Protein AF-A0AAE9A564-F1 (afdb_monomer_lite)

InterPro domains:
  IPR001628 Zinc finger, nuclear hormone receptor-type [PF00105] (245-313)
  IPR001628 Zinc finger, nuclear hormone receptor-type [PR00047] (246-262)
  IPR001628 Zinc finger, nuclear hormone receptor-type [PR00047] (262-277)
  IPR001628 Zinc finger, nuclear hormone receptor-type [PR00047] (296-304)
  IPR001628 Zinc finger, nuclear hormone receptor-type [PR00047] (304-312)
  IPR001628 Zinc finger, nuclear hormone receptor-type [PS51030] (243-319)
  IPR001628 Zinc finger, nuclear hormone receptor-type [SM00399] (243-315)
  IPR013088 Zinc finger, NHR/GATA-type [G3DSA:3.30.50.10] (237-328)
  IPR019429 7TM GPCR, serpentine chemoreceptor class i (Sri) [PF10327] (4-83)
  IPR049636 Hepatocyte nuclear factor 4-like, DNA-binding domain [cd06960] (246-315)
  IPR051152 Caenorhabditis elegans Orphan Nuclear Receptors [PTHR45680] (243-317)

Organism: Caenorhabditis briggsae (NCBI:txid6238)

Structure (mmCIF, N/CA/C/O backbone):
data_AF-A0AAE9A564-F1
#
_entry.id   AF-A0AAE9A564-F1
#
loop_
_atom_site.group_PDB
_atom_site.id
_atom_site.type_symbol
_atom_site.label_atom_id
_atom_site.label_alt_id
_atom_site.label_comp_id
_atom_site.label_asym_id
_atom_site.label_entity_id
_atom_site.label_seq_id
_atom_site.pdbx_PDB_ins_code
_atom_site.Cartn_x
_atom_site.Cartn_y
_atom_site.Cartn_z
_atom_site.occupancy
_atom_site.B_iso_or_equiv
_atom_site.auth_seq_id
_atom_site.auth_comp_id
_atom_site.auth_asym_id
_atom_site.auth_atom_id
_atom_site.pdbx_PDB_model_num
ATOM 1 N N . MET A 1 1 ? 17.738 -16.189 -34.619 1.00 58.69 1 MET A N 1
ATOM 2 C CA . MET A 1 1 ? 17.604 -14.757 -34.940 1.00 58.69 1 MET A CA 1
ATOM 3 C C . MET A 1 1 ? 16.207 -14.356 -34.513 1.00 58.69 1 MET A C 1
ATOM 5 O O . MET A 1 1 ? 15.259 -14.970 -34.989 1.00 58.69 1 MET A O 1
ATOM 9 N N . TYR A 1 2 ? 16.083 -13.483 -33.517 1.00 72.12 2 TYR A N 1
ATOM 10 C CA . TYR A 1 2 ? 14.774 -13.007 -33.069 1.00 72.12 2 TYR A CA 1
ATOM 11 C C . TYR A 1 2 ? 14.306 -11.929 -34.050 1.00 72.12 2 TYR A C 1
ATOM 13 O O . TYR A 1 2 ? 15.087 -11.049 -34.404 1.00 72.12 2 TYR A O 1
ATOM 21 N N . LEU A 1 3 ? 13.070 -12.038 -34.535 1.00 84.88 3 LEU A N 1
ATOM 22 C CA . LEU A 1 3 ? 12.460 -10.992 -35.350 1.00 84.88 3 LEU A CA 1
ATOM 23 C C . LEU A 1 3 ? 12.080 -9.838 -34.414 1.00 84.88 3 LEU A C 1
ATOM 25 O O . LEU A 1 3 ? 11.355 -10.070 -33.446 1.00 84.88 3 LEU A O 1
ATOM 29 N N . ILE A 1 4 ? 12.584 -8.631 -34.676 1.00 85.06 4 ILE A N 1
ATOM 30 C CA . ILE A 1 4 ? 12.200 -7.439 -33.913 1.00 85.06 4 ILE A CA 1
ATOM 31 C C . ILE A 1 4 ? 10.961 -6.841 -34.574 1.00 85.06 4 ILE A C 1
ATOM 33 O O . ILE A 1 4 ? 10.996 -6.474 -35.749 1.00 85.06 4 ILE A O 1
ATOM 37 N N . ASP A 1 5 ? 9.871 -6.766 -33.817 1.00 86.25 5 ASP A N 1
ATOM 38 C CA . ASP A 1 5 ? 8.635 -6.122 -34.246 1.00 86.25 5 ASP A CA 1
ATOM 39 C C . ASP A 1 5 ? 8.643 -4.652 -33.812 1.00 86.25 5 ASP A C 1
ATOM 41 O O . ASP A 1 5 ? 8.757 -4.349 -32.625 1.00 86.25 5 ASP A O 1
ATOM 45 N N . PHE A 1 6 ? 8.552 -3.748 -34.787 1.00 86.88 6 PHE A N 1
ATOM 46 C CA . PHE A 1 6 ? 8.479 -2.297 -34.579 1.00 86.88 6 PHE A CA 1
ATOM 47 C C . PHE A 1 6 ? 7.034 -1.779 -34.634 1.00 86.88 6 PHE A C 1
ATOM 49 O O . PHE A 1 6 ? 6.811 -0.571 -34.577 1.00 86.88 6 PHE A O 1
ATOM 56 N N . THR A 1 7 ? 6.051 -2.673 -34.780 1.00 88.44 7 THR A N 1
ATOM 57 C CA . THR A 1 7 ? 4.634 -2.313 -34.788 1.00 88.44 7 THR A CA 1
ATOM 58 C C . THR A 1 7 ? 4.213 -1.842 -33.402 1.00 88.44 7 THR A C 1
ATOM 60 O O . THR A 1 7 ? 4.553 -2.457 -32.389 1.00 88.44 7 THR A O 1
ATOM 63 N N . GLU A 1 8 ? 3.444 -0.758 -33.351 1.00 84.62 8 GLU A N 1
ATOM 64 C CA . GLU A 1 8 ? 2.880 -0.263 -32.101 1.00 84.62 8 GLU A CA 1
ATOM 65 C C . GLU A 1 8 ? 1.975 -1.336 -31.459 1.00 84.62 8 GLU A C 1
ATOM 67 O O . GLU A 1 8 ? 1.038 -1.831 -32.099 1.00 84.62 8 GLU A O 1
ATOM 72 N N . PRO A 1 9 ? 2.237 -1.744 -30.203 1.00 87.69 9 PRO A N 1
ATOM 73 C CA . PRO A 1 9 ? 1.487 -2.814 -29.567 1.00 87.69 9 PRO A CA 1
ATOM 74 C C . PRO A 1 9 ? 0.160 -2.287 -28.998 1.00 87.69 9 PRO A C 1
ATOM 76 O O . PRO A 1 9 ? 0.014 -2.101 -27.790 1.00 87.69 9 PRO A O 1
ATOM 79 N N . GLU A 1 10 ? -0.841 -2.114 -29.862 1.00 89.31 10 GLU A N 1
ATOM 80 C CA . GLU A 1 10 ? -2.201 -1.648 -29.517 1.00 89.31 10 GLU A CA 1
ATOM 81 C C . GLU A 1 10 ? -2.823 -2.403 -28.330 1.00 89.31 10 GLU A C 1
ATOM 83 O O . GLU A 1 10 ? -3.445 -1.823 -27.438 1.00 89.31 10 GLU A O 1
ATOM 88 N N . TRP A 1 11 ? -2.614 -3.722 -28.268 1.00 89.38 11 TRP A N 1
ATOM 89 C CA . TRP A 1 11 ? -3.123 -4.554 -27.176 1.00 89.38 11 TRP A CA 1
ATOM 90 C C . TRP A 1 11 ? -2.511 -4.178 -25.821 1.00 89.38 11 TRP A C 1
ATOM 92 O O . TRP A 1 11 ? -3.199 -4.238 -24.802 1.00 89.38 11 TRP A O 1
ATOM 102 N N . LEU A 1 12 ? -1.231 -3.795 -25.804 1.00 83.75 12 LEU A N 1
ATOM 103 C CA . LEU A 1 12 ? -0.500 -3.443 -24.593 1.00 83.75 12 LEU A CA 1
ATOM 104 C C . LEU A 1 12 ? -0.935 -2.059 -24.109 1.00 83.75 12 LEU A C 1
ATOM 106 O O . LEU A 1 12 ? -1.181 -1.874 -22.920 1.00 83.75 12 LEU A O 1
ATOM 110 N N . ILE A 1 13 ? -1.109 -1.119 -25.039 1.00 84.12 13 ILE A N 1
ATOM 111 C CA . ILE A 1 13 ? -1.643 0.220 -24.765 1.00 84.12 13 ILE A CA 1
ATOM 112 C C . ILE A 1 13 ? -3.052 0.113 -24.173 1.00 84.12 13 ILE A C 1
ATOM 114 O O . ILE A 1 13 ? -3.321 0.640 -23.090 1.00 84.12 13 ILE A O 1
ATOM 118 N N . PHE A 1 14 ? -3.938 -0.644 -24.828 1.00 86.69 14 PHE A N 1
ATOM 119 C CA . PHE A 1 14 ? -5.286 -0.897 -24.325 1.00 86.69 14 PHE A CA 1
ATOM 120 C C . PHE A 1 14 ? -5.268 -1.554 -22.940 1.00 86.69 14 PHE A C 1
ATOM 122 O O . PHE A 1 14 ? -6.013 -1.145 -22.049 1.00 86.69 14 PHE A O 1
ATOM 129 N N . TYR A 1 15 ? -4.399 -2.545 -22.735 1.00 84.38 15 TYR A N 1
ATOM 130 C CA . TYR A 1 15 ? -4.232 -3.221 -21.451 1.00 84.38 15 TYR A CA 1
ATOM 131 C C . TYR A 1 15 ? -3.828 -2.248 -20.334 1.00 84.38 15 TYR A C 1
ATOM 133 O O . TYR A 1 15 ? -4.455 -2.252 -19.271 1.00 84.38 15 TYR A O 1
ATOM 141 N N . TYR A 1 16 ? -2.845 -1.373 -20.575 1.00 81.81 16 TYR A N 1
ATOM 142 C CA . TYR A 1 16 ? -2.418 -0.366 -19.599 1.00 81.81 16 TYR A CA 1
ATOM 143 C C . TYR A 1 16 ? -3.528 0.636 -19.275 1.00 81.81 16 TYR A C 1
ATOM 145 O O . TYR A 1 16 ? -3.778 0.900 -18.097 1.00 81.81 16 TYR A O 1
ATOM 153 N N . HIS A 1 17 ? -4.252 1.140 -20.277 1.00 83.50 17 HIS A N 1
ATOM 154 C CA . HIS A 1 17 ? -5.377 2.047 -20.037 1.00 83.50 17 HIS A CA 1
ATOM 155 C C . HIS A 1 17 ? -6.535 1.374 -19.297 1.00 83.50 17 HIS A C 1
ATOM 157 O O . HIS A 1 17 ? -7.131 1.985 -18.408 1.00 83.50 17 HIS A O 1
ATOM 163 N N . LEU A 1 18 ? -6.845 0.114 -19.617 1.00 86.06 18 LEU A N 1
ATOM 164 C CA . LEU A 1 18 ? -7.893 -0.644 -18.938 1.00 86.06 18 LEU A CA 1
ATOM 165 C C . LEU A 1 18 ? -7.547 -0.863 -17.461 1.00 86.06 18 LEU A C 1
ATOM 167 O O . LEU A 1 18 ? -8.372 -0.578 -16.592 1.00 86.06 18 LEU A O 1
ATOM 171 N N . ILE A 1 19 ? -6.332 -1.334 -17.165 1.00 84.19 19 ILE A N 1
ATOM 172 C CA . ILE A 1 19 ? -5.876 -1.546 -15.784 1.00 84.19 19 ILE A CA 1
ATOM 173 C C . ILE A 1 19 ? -5.822 -0.231 -15.024 1.00 84.19 19 ILE A C 1
ATOM 175 O O . ILE A 1 19 ? -6.340 -0.153 -13.911 1.00 84.19 19 ILE A O 1
ATOM 179 N N . GLY A 1 20 ? -5.255 0.803 -15.640 1.00 83.31 20 GLY A N 1
ATOM 180 C CA . GLY A 1 20 ? -5.198 2.143 -15.078 1.00 83.31 20 GLY A CA 1
ATOM 181 C C . GLY A 1 20 ? -6.581 2.676 -14.711 1.00 83.31 20 GLY A C 1
ATOM 182 O O . GLY A 1 20 ? -6.823 3.07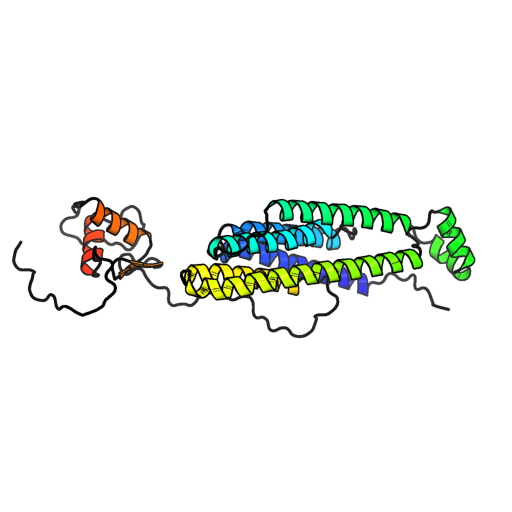7 -13.571 1.00 83.31 20 GLY A O 1
ATOM 183 N N . GLY A 1 21 ? -7.540 2.574 -15.636 1.00 84.00 21 GLY A N 1
ATOM 184 C CA . GLY A 1 21 ? -8.930 2.969 -15.414 1.00 84.00 21 GLY A CA 1
ATOM 185 C C . GLY A 1 21 ? -9.608 2.185 -14.287 1.00 84.00 21 GLY A C 1
ATOM 186 O O . GLY A 1 21 ? -10.232 2.782 -13.406 1.00 84.00 21 GLY A O 1
ATOM 187 N N . VAL A 1 22 ? -9.455 0.856 -14.259 1.00 85.75 22 VAL A N 1
ATOM 188 C CA . VAL A 1 22 ? -9.981 0.011 -13.170 1.00 85.75 22 VAL A CA 1
ATOM 189 C C . VAL A 1 22 ? -9.370 0.411 -11.824 1.00 85.75 22 VAL A C 1
ATOM 191 O O . VAL A 1 22 ? -10.097 0.541 -10.835 1.00 85.75 22 VAL A O 1
ATOM 194 N N . SER A 1 23 ? -8.061 0.658 -11.781 1.00 84.69 23 SER A N 1
ATOM 195 C CA . SER A 1 23 ? -7.348 1.022 -10.556 1.00 84.69 23 SER A CA 1
ATOM 196 C C . SER A 1 23 ? -7.777 2.395 -10.022 1.00 84.69 23 SER A C 1
ATOM 198 O O . SER A 1 23 ? -8.090 2.538 -8.837 1.00 84.69 23 SER A O 1
ATOM 200 N N . VAL A 1 24 ? -7.958 3.386 -10.904 1.00 84.38 24 VAL A N 1
ATOM 201 C CA . VAL A 1 24 ? -8.524 4.707 -10.568 1.00 84.38 24 VAL A CA 1
ATOM 202 C C . VAL A 1 24 ? -9.927 4.582 -9.962 1.00 84.38 24 VAL A C 1
ATOM 204 O O . VAL A 1 24 ? -10.215 5.216 -8.939 1.00 84.38 24 VAL A O 1
ATOM 207 N N . ILE A 1 25 ? -10.798 3.745 -10.537 1.00 85.69 25 ILE A N 1
ATOM 208 C CA . ILE A 1 25 ? -12.155 3.511 -10.014 1.00 85.69 25 ILE A CA 1
ATOM 209 C C . ILE A 1 25 ? -12.090 2.878 -8.618 1.00 85.69 25 ILE A C 1
ATOM 211 O O . ILE A 1 25 ? -12.741 3.362 -7.686 1.00 85.69 25 ILE A O 1
ATOM 215 N N . MET A 1 26 ? -11.281 1.830 -8.450 1.00 83.62 26 MET A N 1
ATOM 216 C CA . MET A 1 26 ? -11.134 1.121 -7.175 1.00 83.62 26 MET A CA 1
ATOM 217 C C . MET A 1 26 ? -10.550 2.018 -6.079 1.00 83.62 26 MET A C 1
ATOM 219 O O . MET A 1 26 ? -11.055 2.029 -4.953 1.00 83.62 26 MET A O 1
ATOM 223 N N . ASN A 1 27 ? -9.551 2.836 -6.409 1.00 84.75 27 ASN A N 1
ATOM 224 C CA . ASN A 1 27 ? -8.950 3.791 -5.484 1.00 84.75 27 ASN A CA 1
ATOM 225 C C . ASN A 1 27 ? -9.919 4.911 -5.095 1.00 84.75 27 ASN A C 1
ATOM 227 O O . ASN A 1 27 ? -10.008 5.264 -3.916 1.00 84.75 27 ASN A O 1
ATOM 231 N N . THR A 1 28 ? -10.704 5.421 -6.048 1.00 86.19 28 THR A N 1
ATOM 232 C CA . THR A 1 28 ? -11.758 6.415 -5.784 1.00 86.19 28 THR A CA 1
ATOM 233 C C . THR A 1 28 ? -12.815 5.852 -4.839 1.00 86.19 28 THR A C 1
ATOM 235 O O . THR A 1 28 ? -13.204 6.504 -3.864 1.00 86.19 28 THR A O 1
ATOM 238 N N . LEU A 1 29 ? -13.247 4.611 -5.080 1.00 86.12 29 LEU A N 1
ATOM 239 C CA . LEU A 1 29 ? -14.161 3.901 -4.197 1.00 86.12 29 LEU A CA 1
ATOM 240 C C . LEU A 1 29 ? -13.548 3.738 -2.796 1.00 86.12 29 LEU A C 1
ATOM 242 O O . LEU A 1 29 ? -14.199 4.064 -1.804 1.00 86.12 29 LEU A O 1
ATOM 246 N N . GLY A 1 30 ? -12.282 3.326 -2.695 1.00 85.50 30 GLY A N 1
ATOM 247 C CA . GLY A 1 30 ? -11.549 3.235 -1.429 1.00 85.50 30 GLY A CA 1
ATOM 248 C C . GLY A 1 30 ? -11.524 4.557 -0.651 1.00 85.50 30 GLY A C 1
ATOM 249 O O . GLY A 1 30 ? -11.852 4.583 0.539 1.00 85.50 30 GLY A O 1
ATOM 250 N N . ILE A 1 31 ? -11.222 5.671 -1.327 1.00 87.81 31 ILE A N 1
ATOM 251 C CA . ILE A 1 31 ? -11.224 7.026 -0.752 1.00 87.81 31 ILE A CA 1
ATOM 252 C C . ILE A 1 31 ? -12.619 7.397 -0.233 1.00 87.81 31 ILE A C 1
ATOM 254 O O . ILE A 1 31 ? -12.759 7.793 0.929 1.00 87.81 31 ILE A O 1
ATOM 258 N N . TYR A 1 32 ? -13.659 7.228 -1.056 1.00 87.31 32 TYR A N 1
ATOM 259 C CA . TYR A 1 32 ? -15.048 7.503 -0.672 1.00 87.31 32 TYR A CA 1
ATOM 260 C C . TYR A 1 32 ? -15.434 6.731 0.596 1.00 87.31 32 TYR A C 1
ATOM 262 O O . TYR A 1 32 ? -15.961 7.285 1.566 1.00 87.31 32 TYR A O 1
ATOM 270 N N . LEU A 1 33 ? -15.116 5.443 0.623 1.00 83.06 33 LEU A N 1
ATOM 271 C CA . LEU A 1 33 ? -15.446 4.567 1.732 1.00 83.06 33 LEU A CA 1
ATOM 272 C C . LEU A 1 33 ? -14.711 4.967 3.022 1.00 83.06 33 LEU A C 1
ATOM 274 O O . LEU A 1 33 ? -15.322 5.007 4.096 1.00 83.06 33 LEU A O 1
ATOM 278 N N . LEU A 1 34 ? -13.430 5.336 2.927 1.00 83.44 34 LEU A N 1
ATOM 279 C CA . LEU A 1 34 ? -12.634 5.810 4.063 1.00 83.44 34 LEU A CA 1
ATOM 280 C C . LEU A 1 34 ? -13.149 7.135 4.642 1.00 83.44 34 LEU A C 1
ATOM 282 O O . LEU A 1 34 ? -13.173 7.298 5.870 1.00 83.44 34 LEU A O 1
ATOM 286 N N . LEU A 1 35 ? -13.593 8.052 3.780 1.00 84.88 35 LEU A N 1
ATOM 287 C CA . LEU A 1 35 ? -14.128 9.355 4.175 1.00 84.88 35 LEU A CA 1
ATOM 288 C C . LEU A 1 35 ? -15.514 9.247 4.818 1.00 84.88 35 LEU A C 1
ATOM 290 O O . LEU A 1 35 ? -15.744 9.828 5.883 1.00 84.88 35 LEU A O 1
ATOM 294 N N . TYR A 1 36 ? -16.424 8.488 4.204 1.00 80.44 36 TYR A N 1
ATOM 295 C CA . TYR A 1 36 ? -17.849 8.558 4.537 1.00 80.44 36 TYR A CA 1
ATOM 296 C C . TYR A 1 36 ? -18.374 7.352 5.325 1.00 80.44 36 TYR A C 1
ATOM 298 O O . TYR A 1 36 ? -19.230 7.528 6.194 1.00 80.44 36 TYR A O 1
ATOM 306 N N . GLN A 1 37 ? -17.842 6.146 5.101 1.00 73.56 37 GLN A N 1
ATOM 307 C CA . GLN A 1 37 ? -18.388 4.909 5.684 1.00 73.56 37 GLN A CA 1
ATOM 308 C C . GLN A 1 37 ? -17.542 4.360 6.851 1.00 73.56 37 GLN A C 1
ATOM 310 O O . GLN A 1 37 ? -18.070 3.798 7.812 1.00 73.56 37 GLN A O 1
ATOM 315 N N . CYS A 1 38 ? -16.230 4.609 6.869 1.00 70.00 38 CYS A N 1
ATOM 316 C CA . CYS A 1 38 ? -15.289 4.015 7.832 1.00 70.00 38 CYS A CA 1
ATOM 317 C C . CYS A 1 38 ? -15.070 4.822 9.131 1.00 70.00 38 CYS A C 1
ATOM 319 O O . CYS A 1 38 ? -13.979 4.830 9.713 1.00 70.00 38 CYS A O 1
ATOM 321 N N . ASN A 1 39 ? -16.112 5.467 9.667 1.00 68.69 39 ASN A N 1
ATOM 322 C CA . ASN A 1 39 ? -16.025 6.232 10.926 1.00 68.69 39 ASN A CA 1
ATOM 323 C C . ASN A 1 39 ? -15.611 5.371 12.142 1.00 68.69 39 ASN A C 1
ATOM 325 O O . ASN A 1 39 ? -15.068 5.881 13.127 1.00 68.69 39 ASN A O 1
ATOM 329 N N . ALA A 1 40 ? -15.830 4.054 12.081 1.00 63.66 40 ALA A N 1
ATOM 330 C CA . ALA A 1 40 ? -15.479 3.122 13.149 1.00 63.66 40 ALA A CA 1
ATOM 331 C C . ALA A 1 40 ? -13.960 2.989 13.370 1.00 63.66 40 ALA A C 1
ATOM 333 O O . ALA A 1 40 ? -13.542 2.694 14.491 1.00 63.66 40 ALA A O 1
ATOM 334 N N . ILE A 1 41 ? -13.137 3.252 12.347 1.00 66.75 41 ILE A N 1
ATOM 335 C CA . ILE A 1 41 ? -11.679 3.033 12.338 1.00 66.75 41 ILE A CA 1
ATOM 336 C C . ILE A 1 41 ? -10.916 4.151 13.092 1.00 66.75 41 ILE A C 1
ATOM 338 O O . ILE A 1 41 ? -9.790 3.955 13.555 1.00 66.75 41 ILE A O 1
ATOM 342 N N . GLY A 1 42 ? -11.576 5.271 13.415 1.00 73.06 42 GLY A N 1
ATOM 343 C CA . GLY A 1 42 ? -10.991 6.384 14.180 1.00 73.06 42 GLY A CA 1
ATOM 344 C C . GLY A 1 42 ? -9.845 7.071 13.437 1.00 73.06 42 GLY A C 1
ATOM 345 O O . GLY A 1 42 ? -9.882 7.141 12.218 1.00 73.06 42 GLY A O 1
ATOM 346 N N . SER A 1 43 ? -8.826 7.568 14.147 1.00 74.12 43 SER A N 1
ATOM 347 C CA . SER A 1 43 ? -7.710 8.321 13.543 1.00 74.12 43 SER A CA 1
ATOM 348 C C . SER A 1 43 ? -6.875 7.516 12.541 1.00 74.12 43 SER A C 1
ATOM 350 O O . SER A 1 43 ? -6.309 8.095 11.621 1.00 74.12 43 SER A O 1
ATOM 352 N N . PHE A 1 44 ? -6.844 6.186 12.660 1.00 75.56 44 PHE A N 1
ATOM 353 C CA . PHE A 1 44 ? -6.121 5.317 11.727 1.00 75.56 44 PHE A CA 1
ATOM 354 C C . PHE A 1 44 ? -6.639 5.420 10.282 1.00 75.56 44 PHE A C 1
ATOM 356 O O . PHE A 1 44 ? -5.878 5.221 9.343 1.00 75.56 44 PHE A O 1
ATOM 363 N N . ARG A 1 45 ? -7.904 5.823 10.087 1.00 79.69 45 ARG A N 1
ATOM 364 C CA . ARG A 1 45 ? -8.476 6.030 8.748 1.00 79.69 45 ARG A CA 1
ATOM 365 C C . ARG A 1 45 ? -7.733 7.083 7.924 1.00 79.69 45 ARG A C 1
ATOM 367 O O . ARG A 1 45 ? -7.746 6.988 6.711 1.00 79.69 45 ARG A O 1
ATOM 374 N N . TYR A 1 46 ? -7.116 8.079 8.565 1.00 81.62 46 TYR A N 1
ATOM 375 C CA . TYR A 1 46 ? -6.414 9.150 7.856 1.00 81.62 46 TYR A CA 1
ATOM 376 C C . TYR A 1 46 ? -5.079 8.669 7.282 1.00 81.62 46 TYR A C 1
ATOM 378 O O . TYR A 1 46 ? -4.681 9.123 6.219 1.00 81.62 46 TYR A O 1
ATOM 386 N N . TRP A 1 47 ? -4.437 7.699 7.937 1.00 79.06 47 TRP A N 1
ATOM 387 C CA . TRP A 1 47 ? -3.246 7.033 7.409 1.00 79.06 47 TRP A CA 1
ATOM 388 C C . TRP A 1 47 ? -3.591 6.134 6.220 1.00 79.06 47 TRP A C 1
ATOM 390 O O . TRP A 1 47 ? -2.938 6.213 5.187 1.00 79.06 47 TRP A O 1
ATOM 400 N N . LEU A 1 48 ? -4.682 5.365 6.329 1.00 79.19 48 LEU A N 1
ATOM 401 C CA . LEU A 1 48 ? -5.231 4.601 5.201 1.00 79.19 48 LEU A CA 1
ATOM 402 C C . LEU A 1 48 ? -5.625 5.509 4.030 1.00 79.19 48 LEU A C 1
ATOM 404 O O . LEU A 1 48 ? -5.388 5.166 2.881 1.00 79.19 48 LEU A O 1
ATOM 408 N N . LEU A 1 49 ? -6.220 6.667 4.324 1.00 84.06 49 LEU A N 1
ATOM 409 C CA . LEU A 1 49 ? -6.604 7.650 3.316 1.00 84.06 49 LEU A CA 1
ATOM 410 C C . LEU A 1 49 ? -5.376 8.236 2.618 1.00 84.06 49 LEU A C 1
ATOM 412 O O . LEU A 1 49 ? -5.385 8.339 1.401 1.00 84.06 49 LEU A O 1
ATOM 416 N N . ALA A 1 50 ? -4.326 8.584 3.367 1.00 81.19 50 ALA A N 1
ATOM 417 C CA . ALA A 1 50 ? -3.075 9.064 2.789 1.00 81.19 50 ALA A CA 1
ATOM 418 C C . ALA A 1 50 ? -2.463 8.020 1.844 1.00 81.19 50 ALA A C 1
ATOM 420 O O . ALA A 1 50 ? -2.109 8.357 0.721 1.00 81.19 50 ALA A O 1
ATOM 421 N N . TYR A 1 51 ? -2.421 6.748 2.253 1.00 83.06 51 TYR A N 1
ATOM 422 C CA . TYR A 1 51 ? -1.991 5.651 1.383 1.00 83.06 51 TYR A CA 1
ATOM 423 C C . TYR A 1 51 ? -2.850 5.542 0.112 1.00 83.06 51 TYR A C 1
ATOM 425 O O . TYR A 1 51 ? -2.309 5.523 -0.991 1.00 83.06 51 TYR A O 1
ATOM 433 N N . GLN A 1 52 ? -4.179 5.546 0.249 1.00 84.25 52 GLN A N 1
ATOM 434 C CA . GLN A 1 52 ? -5.091 5.430 -0.892 1.00 84.25 52 GLN A CA 1
ATOM 435 C C . GLN A 1 52 ? -4.971 6.613 -1.866 1.00 84.25 52 GLN A C 1
ATOM 437 O O . GLN A 1 52 ? -5.064 6.423 -3.074 1.00 84.25 52 GLN A O 1
ATOM 442 N N . LEU A 1 53 ? -4.746 7.827 -1.350 1.00 85.44 53 LEU A N 1
ATOM 443 C CA . LEU A 1 53 ? -4.509 9.024 -2.160 1.00 85.44 53 LEU A CA 1
ATOM 444 C C . LEU A 1 53 ? -3.195 8.930 -2.943 1.00 85.44 53 LEU A C 1
ATOM 446 O O . LEU A 1 53 ? -3.161 9.340 -4.098 1.00 85.44 53 LEU A O 1
ATOM 450 N N . MET A 1 54 ? -2.142 8.363 -2.347 1.00 82.12 54 MET A N 1
ATOM 451 C CA . MET A 1 54 ? -0.885 8.126 -3.061 1.00 82.12 54 MET A CA 1
ATOM 452 C C . MET A 1 54 ? -1.051 7.080 -4.163 1.00 82.12 54 MET A C 1
ATOM 454 O O . MET A 1 54 ? -0.594 7.319 -5.273 1.00 82.12 54 MET A O 1
ATOM 458 N N . CYS A 1 55 ? -1.759 5.976 -3.896 1.00 81.62 55 CYS A N 1
ATOM 459 C CA . CYS A 1 55 ? -2.058 4.970 -4.922 1.00 81.62 55 CYS A CA 1
ATOM 460 C C . CYS A 1 55 ? -2.859 5.582 -6.080 1.00 81.62 55 CYS A C 1
ATOM 462 O O . CYS A 1 55 ? -2.495 5.418 -7.238 1.00 81.62 55 CYS A O 1
ATOM 464 N N . PHE A 1 56 ? -3.891 6.377 -5.768 1.00 85.25 56 PHE A N 1
ATOM 465 C CA . PHE A 1 56 ? -4.671 7.100 -6.774 1.00 85.25 56 PHE A CA 1
ATOM 466 C C . PHE A 1 56 ? -3.804 8.036 -7.626 1.00 85.25 56 PHE A C 1
ATOM 468 O O . PHE A 1 56 ? -3.938 8.054 -8.846 1.00 85.25 56 PHE A O 1
ATOM 475 N N . ALA A 1 57 ? -2.920 8.812 -6.991 1.00 83.25 57 ALA A N 1
ATOM 476 C CA . ALA A 1 57 ? -2.038 9.739 -7.693 1.00 83.25 57 ALA A CA 1
ATOM 477 C C . ALA A 1 57 ? -1.057 9.003 -8.614 1.00 83.25 57 ALA A C 1
ATOM 479 O O . ALA A 1 57 ? -0.854 9.422 -9.750 1.00 83.25 57 ALA A O 1
ATOM 480 N N . THR A 1 58 ? -0.483 7.892 -8.150 1.00 80.12 58 THR A N 1
ATOM 481 C CA . THR A 1 58 ? 0.411 7.066 -8.963 1.00 80.12 58 THR A CA 1
ATOM 482 C C . THR A 1 58 ? -0.319 6.437 -10.143 1.00 80.12 58 THR A C 1
ATOM 484 O O . THR A 1 58 ? 0.191 6.510 -11.257 1.00 80.12 58 THR A O 1
ATOM 487 N N . ASP A 1 59 ? -1.521 5.897 -9.947 1.00 82.31 59 ASP A N 1
ATOM 488 C CA . ASP A 1 59 ? -2.292 5.322 -11.051 1.00 82.31 59 ASP A CA 1
ATOM 489 C C . ASP A 1 59 ? -2.690 6.378 -12.078 1.00 82.31 59 ASP A C 1
ATOM 491 O O . ASP A 1 59 ? -2.619 6.123 -13.277 1.00 82.31 59 ASP A O 1
ATOM 495 N N . LEU A 1 60 ? -3.060 7.584 -11.635 1.00 82.69 60 LEU A N 1
ATOM 496 C CA . LEU A 1 60 ? -3.356 8.698 -12.533 1.00 82.69 60 LEU A CA 1
ATOM 497 C C . LEU A 1 60 ? -2.126 9.073 -13.372 1.00 82.69 60 LEU A C 1
ATOM 499 O O . LEU A 1 60 ? -2.239 9.262 -14.580 1.00 82.69 60 LEU A O 1
ATOM 503 N N . GLN A 1 61 ? -0.954 9.133 -12.738 1.00 78.12 61 GLN A N 1
ATOM 504 C CA . GLN A 1 61 ? 0.313 9.451 -13.391 1.00 78.12 61 GLN A CA 1
ATOM 505 C C . GLN A 1 61 ? 0.714 8.366 -14.407 1.00 78.12 61 GLN A C 1
ATOM 507 O O . GLN A 1 61 ? 1.030 8.699 -15.546 1.00 78.12 61 GLN A O 1
ATOM 512 N N . PHE A 1 62 ? 0.628 7.077 -14.053 1.00 76.06 62 PHE A N 1
ATOM 513 C CA . PHE A 1 62 ? 0.896 5.979 -14.993 1.00 76.06 62 PHE A CA 1
ATOM 514 C C . PHE A 1 62 ? -0.118 5.937 -16.141 1.00 76.06 62 PHE A C 1
ATOM 516 O O . PHE A 1 62 ? 0.273 5.774 -17.289 1.00 76.06 62 PHE A O 1
ATOM 523 N N . THR A 1 63 ? -1.410 6.123 -15.858 1.00 79.88 63 THR A N 1
ATOM 524 C CA . THR A 1 63 ? -2.476 5.994 -16.868 1.00 79.88 63 THR A CA 1
ATOM 525 C C . THR A 1 63 ? -2.509 7.162 -17.852 1.00 79.88 63 THR A C 1
ATOM 527 O O . THR A 1 63 ? -2.827 6.955 -19.021 1.00 79.88 63 THR A O 1
ATOM 530 N N . L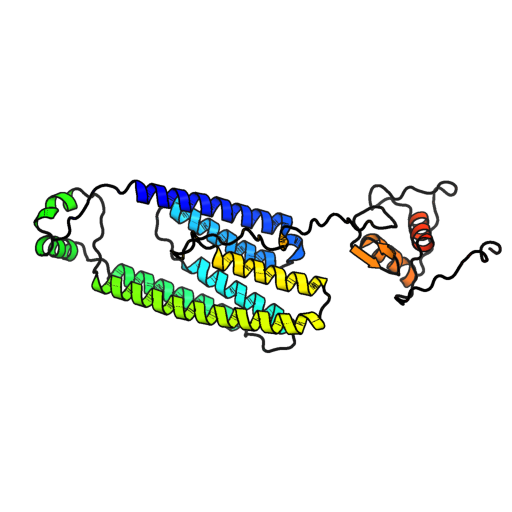EU A 1 64 ? -2.244 8.390 -17.385 1.00 78.06 64 LEU A N 1
ATOM 531 C CA . LEU A 1 64 ? -2.369 9.600 -18.206 1.00 78.06 64 LEU A CA 1
ATOM 532 C C . LEU A 1 64 ? -1.047 10.093 -18.780 1.00 78.06 64 LEU A C 1
ATOM 534 O O . LEU A 1 64 ? -1.042 10.658 -19.868 1.00 78.06 64 LEU A O 1
ATOM 538 N N . LEU A 1 65 ? 0.052 9.938 -18.041 1.00 72.88 65 LEU A N 1
ATOM 539 C CA . LEU A 1 65 ? 1.345 10.484 -18.445 1.00 72.88 65 LEU A CA 1
ATOM 540 C C . LEU A 1 65 ? 2.303 9.397 -18.926 1.00 72.88 65 LEU A C 1
ATOM 542 O O . LEU A 1 65 ? 3.325 9.747 -19.504 1.00 72.88 65 LEU A O 1
ATOM 546 N N . MET A 1 66 ? 1.992 8.107 -18.701 1.00 68.00 66 MET A N 1
ATOM 547 C CA . MET A 1 66 ? 2.844 6.952 -19.047 1.00 68.00 66 MET A CA 1
ATOM 548 C C . MET A 1 66 ? 4.301 7.121 -18.586 1.00 68.00 66 MET A C 1
ATOM 550 O O . MET A 1 66 ? 5.218 6.480 -19.091 1.00 68.00 66 MET A O 1
ATOM 554 N N . GLN A 1 67 ? 4.521 7.990 -17.599 1.00 61.44 67 GLN A N 1
ATOM 555 C CA . GLN A 1 67 ? 5.830 8.248 -17.035 1.00 61.44 67 GLN A CA 1
ATOM 556 C C . GLN A 1 67 ? 6.089 7.199 -15.960 1.00 61.44 67 GLN A C 1
ATOM 558 O O . GLN A 1 67 ? 5.229 7.018 -15.089 1.00 61.44 67 GLN A O 1
ATOM 563 N N . PRO A 1 68 ? 7.251 6.523 -15.980 1.00 57.12 68 PRO A N 1
ATOM 564 C CA . PRO A 1 68 ? 7.643 5.653 -14.888 1.00 57.12 68 PRO A CA 1
ATOM 565 C C . PRO A 1 68 ? 7.703 6.492 -13.614 1.00 57.12 68 PRO A C 1
ATOM 567 O O . PRO A 1 68 ? 8.568 7.347 -13.439 1.00 57.12 68 PRO A O 1
ATOM 570 N N . VAL A 1 69 ? 6.728 6.284 -12.733 1.00 57.38 69 VAL A N 1
ATOM 571 C CA . VAL A 1 69 ? 6.736 6.912 -11.419 1.00 57.38 69 VAL A CA 1
ATOM 572 C C . VAL A 1 69 ? 7.566 6.032 -10.509 1.00 57.38 69 VAL A C 1
ATOM 574 O O . VAL A 1 69 ? 7.301 4.826 -10.434 1.00 57.38 69 VAL A O 1
ATOM 577 N N . PRO A 1 70 ? 8.508 6.598 -9.750 1.00 58.41 70 PRO A N 1
ATOM 578 C CA . PRO A 1 70 ? 9.152 5.846 -8.693 1.00 58.41 70 PRO A CA 1
ATOM 579 C C . PRO A 1 70 ? 8.082 5.267 -7.750 1.00 58.41 70 PRO A C 1
ATOM 581 O O . PRO A 1 70 ? 7.342 6.014 -7.116 1.00 58.41 70 PRO A O 1
ATOM 584 N N . LEU A 1 71 ? 8.010 3.934 -7.610 1.00 61.69 71 LEU A N 1
ATOM 585 C CA . LEU A 1 71 ? 7.088 3.214 -6.697 1.00 61.69 71 LEU A CA 1
ATOM 586 C C . LEU A 1 71 ? 7.308 3.546 -5.201 1.00 61.69 71 LEU A C 1
ATOM 588 O O . LEU A 1 71 ? 6.581 3.087 -4.314 1.00 61.69 71 LEU A O 1
ATOM 592 N N . TYR A 1 72 ? 8.323 4.360 -4.919 1.00 59.69 72 TYR A N 1
ATOM 593 C CA . TYR A 1 72 ? 8.781 4.789 -3.606 1.00 59.69 72 TYR A CA 1
ATOM 594 C C . TYR A 1 72 ? 7.694 5.317 -2.661 1.00 59.69 72 TYR A C 1
ATOM 596 O O . TYR A 1 72 ? 7.655 4.847 -1.517 1.00 59.69 72 TYR A O 1
ATOM 604 N N . PRO A 1 73 ? 6.786 6.231 -3.066 1.00 64.50 73 PRO A N 1
ATOM 605 C CA . PRO A 1 73 ? 5.834 6.786 -2.120 1.00 64.50 73 PRO A CA 1
ATOM 606 C C . PRO A 1 73 ? 4.836 5.734 -1.634 1.00 64.50 73 PRO A C 1
ATOM 608 O O . PRO A 1 73 ? 4.408 5.787 -0.486 1.00 64.50 73 PRO A O 1
ATOM 611 N N . ILE A 1 74 ? 4.490 4.750 -2.467 1.00 71.38 74 ILE A N 1
ATOM 612 C CA . ILE A 1 74 ? 3.475 3.745 -2.133 1.00 71.38 74 ILE A CA 1
ATOM 613 C C . ILE A 1 74 ? 4.029 2.741 -1.121 1.00 71.38 74 ILE A C 1
ATOM 615 O O . ILE A 1 74 ? 3.437 2.548 -0.057 1.00 71.38 74 ILE A O 1
ATOM 619 N N . ILE A 1 75 ? 5.182 2.130 -1.415 1.00 73.94 75 ILE A N 1
ATOM 620 C CA . ILE A 1 75 ? 5.747 1.055 -0.583 1.00 73.94 75 ILE A CA 1
ATOM 621 C C . ILE A 1 75 ? 6.172 1.599 0.788 1.00 73.94 75 ILE A C 1
ATOM 623 O O . ILE A 1 75 ? 5.878 0.989 1.821 1.00 73.94 75 ILE A O 1
ATOM 627 N N . ALA A 1 76 ? 6.796 2.783 0.821 1.00 75.75 76 ALA A N 1
ATOM 628 C CA . ALA A 1 76 ? 7.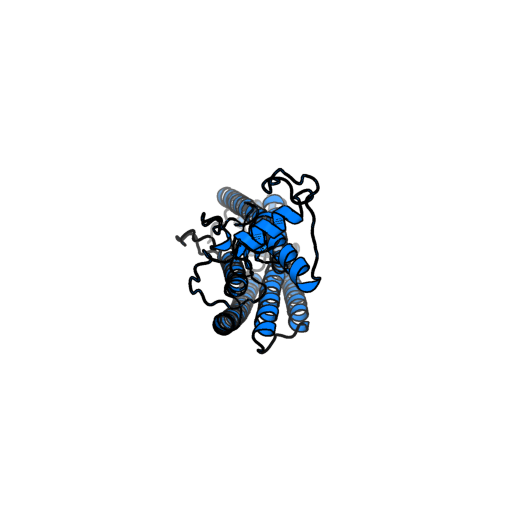197 3.423 2.071 1.00 75.75 76 ALA A CA 1
ATOM 629 C C . ALA A 1 76 ? 5.985 3.794 2.943 1.00 75.75 76 ALA A C 1
ATOM 631 O O . ALA A 1 76 ? 6.019 3.617 4.165 1.00 75.75 76 ALA A O 1
ATOM 632 N N . VAL A 1 77 ? 4.894 4.284 2.342 1.00 80.50 77 VAL A N 1
ATOM 633 C CA . VAL A 1 77 ? 3.663 4.628 3.069 1.00 80.50 77 VAL A CA 1
ATOM 634 C C . VAL A 1 77 ? 2.937 3.371 3.555 1.00 80.50 77 VAL A C 1
ATOM 636 O O . VAL A 1 77 ? 2.471 3.345 4.700 1.00 80.50 77 VAL A O 1
ATOM 639 N N . LEU A 1 78 ? 2.895 2.302 2.756 1.00 81.69 78 LEU A N 1
ATOM 640 C CA . LEU A 1 78 ? 2.313 1.021 3.156 1.00 81.69 78 LEU A CA 1
ATOM 641 C C . LEU A 1 78 ? 3.047 0.436 4.371 1.00 81.69 78 LEU A C 1
ATOM 643 O O . LEU A 1 78 ? 2.423 0.166 5.401 1.00 81.69 78 LEU A O 1
ATOM 647 N N . ALA A 1 79 ? 4.376 0.317 4.292 1.00 82.00 79 ALA A N 1
ATOM 648 C CA . ALA A 1 79 ? 5.207 -0.195 5.382 1.00 82.00 79 ALA A CA 1
ATOM 649 C C . ALA A 1 79 ? 5.019 0.622 6.672 1.00 82.00 79 ALA A C 1
ATOM 651 O O . ALA A 1 79 ? 4.781 0.061 7.746 1.00 82.00 79 ALA A O 1
ATOM 652 N N . ASN A 1 80 ? 5.022 1.955 6.565 1.00 84.12 80 ASN A N 1
ATOM 653 C CA . ASN A 1 80 ? 4.753 2.839 7.699 1.00 84.12 80 ASN A CA 1
ATOM 654 C C . ASN A 1 80 ? 3.356 2.632 8.293 1.00 84.12 80 ASN A C 1
ATOM 656 O O . ASN A 1 80 ? 3.189 2.662 9.513 1.00 84.12 80 ASN A O 1
ATOM 660 N N . THR A 1 81 ? 2.351 2.369 7.462 1.00 84.94 81 THR A N 1
ATOM 661 C CA . THR A 1 81 ? 0.984 2.124 7.928 1.00 84.94 81 THR A CA 1
ATOM 662 C C . THR A 1 81 ? 0.898 0.847 8.778 1.00 84.94 81 THR A C 1
ATOM 664 O O . THR A 1 81 ? 0.254 0.851 9.836 1.00 84.94 81 THR A O 1
ATOM 667 N N . PHE A 1 82 ? 1.604 -0.224 8.395 1.00 87.81 82 PHE A N 1
ATOM 668 C CA . PHE A 1 82 ? 1.713 -1.440 9.211 1.00 87.81 82 PHE A CA 1
ATOM 669 C C . PHE A 1 82 ? 2.498 -1.216 10.511 1.00 87.81 82 PHE A C 1
ATOM 671 O O . PHE A 1 82 ? 2.066 -1.685 11.567 1.00 87.81 82 PHE A O 1
ATOM 678 N N . LEU A 1 83 ? 3.593 -0.452 10.482 1.00 88.38 83 LEU A N 1
ATOM 679 C CA . LEU A 1 83 ? 4.376 -0.125 11.683 1.00 88.38 83 LEU A CA 1
ATOM 680 C C . LEU A 1 83 ? 3.578 0.711 12.691 1.00 88.38 83 LEU A C 1
ATOM 682 O O . LEU A 1 83 ? 3.554 0.406 13.885 1.00 88.38 83 LEU A O 1
ATOM 686 N N . LEU A 1 84 ? 2.845 1.723 12.224 1.00 86.25 84 LEU A N 1
ATOM 687 C CA . LEU A 1 84 ? 1.952 2.518 13.072 1.00 86.25 84 LEU A CA 1
ATOM 688 C C . LEU A 1 84 ? 0.848 1.651 13.686 1.00 86.25 84 LEU A C 1
ATOM 690 O O . LEU A 1 84 ? 0.481 1.811 14.858 1.00 86.25 84 LEU A O 1
ATOM 694 N N . LYS A 1 85 ? 0.325 0.693 12.911 1.00 85.69 85 LYS A N 1
ATOM 695 C CA . LYS A 1 85 ? -0.666 -0.259 13.408 1.00 85.69 85 LYS A CA 1
ATOM 696 C C . LYS A 1 85 ? -0.082 -1.170 14.484 1.00 85.69 85 LYS A C 1
ATOM 698 O O . LYS A 1 85 ? -0.725 -1.361 15.522 1.00 85.69 85 LYS A O 1
ATOM 703 N N . HIS A 1 86 ? 1.121 -1.689 14.260 1.00 90.56 86 HIS A N 1
ATOM 704 C CA . HIS A 1 86 ? 1.875 -2.472 15.234 1.00 90.56 86 HIS A CA 1
ATOM 705 C C . HIS A 1 86 ? 2.072 -1.710 16.540 1.00 90.56 86 HIS A C 1
ATOM 707 O O . HIS A 1 86 ? 1.721 -2.228 17.602 1.00 90.56 86 HIS A O 1
ATOM 713 N N . GLN A 1 87 ? 2.544 -0.464 16.468 1.00 88.62 87 GLN A N 1
ATOM 714 C CA . GLN A 1 87 ? 2.775 0.389 17.634 1.00 88.62 87 GLN A CA 1
ATOM 715 C C . GLN A 1 87 ? 1.487 0.605 18.439 1.00 88.62 87 GLN A C 1
ATOM 717 O O . GLN A 1 87 ? 1.484 0.468 19.664 1.00 88.62 87 GLN A O 1
ATOM 722 N N . SER A 1 88 ? 0.365 0.862 17.756 1.00 85.50 88 SER A N 1
ATOM 723 C CA . SER A 1 88 ? -0.945 1.029 18.397 1.00 85.50 88 SER A CA 1
ATOM 724 C C . SER A 1 88 ? -1.425 -0.240 19.109 1.00 85.50 88 SER A C 1
ATOM 726 O O . SER A 1 88 ? -1.955 -0.154 20.214 1.00 85.50 88 SER A O 1
ATOM 728 N N . VAL A 1 89 ? -1.254 -1.414 18.497 1.00 84.62 89 VAL A N 1
ATOM 729 C CA . VAL A 1 89 ? -1.669 -2.702 19.080 1.00 84.62 89 VAL A CA 1
ATOM 730 C C . VAL A 1 89 ? -0.765 -3.087 20.255 1.00 84.62 89 VAL A C 1
ATOM 732 O O . VAL A 1 89 ? -1.268 -3.444 21.320 1.00 84.62 89 VAL A O 1
ATOM 735 N N . SER A 1 90 ? 0.550 -2.948 20.089 1.00 83.19 90 SER A N 1
ATOM 736 C CA . SER A 1 90 ? 1.558 -3.327 21.086 1.00 83.19 90 SER A CA 1
ATOM 737 C C . SER A 1 90 ? 1.503 -2.463 22.347 1.00 83.19 90 SER A C 1
ATOM 739 O O . SER A 1 90 ? 1.657 -2.974 23.455 1.00 83.19 90 SER A O 1
ATOM 741 N N . SER A 1 91 ? 1.209 -1.166 22.191 1.00 83.12 91 SER A N 1
ATOM 742 C CA . SER A 1 91 ? 1.022 -0.248 23.319 1.00 83.12 91 SER A CA 1
ATOM 743 C C . SER A 1 91 ? -0.177 -0.638 24.192 1.00 83.12 91 SER A C 1
ATOM 745 O O . SER A 1 91 ? -0.107 -0.515 25.410 1.00 83.12 91 SER A O 1
ATOM 747 N N . ILE A 1 92 ? -1.256 -1.163 23.599 1.00 81.44 92 ILE A N 1
ATOM 748 C CA . ILE A 1 92 ? -2.442 -1.614 24.347 1.00 81.44 92 ILE A CA 1
ATOM 749 C C . ILE A 1 92 ? -2.203 -2.998 24.967 1.00 81.44 92 ILE A C 1
ATOM 751 O O . ILE A 1 92 ? -2.719 -3.292 26.045 1.00 81.44 92 ILE A O 1
ATOM 755 N N . SER A 1 93 ? -1.438 -3.873 24.303 1.00 80.31 93 SER A N 1
ATOM 756 C CA . SER A 1 93 ? -1.180 -5.231 24.799 1.00 80.31 93 SER A CA 1
ATOM 757 C C . SER A 1 93 ? -0.129 -5.295 25.912 1.00 80.31 93 SER A C 1
ATOM 759 O O . SER A 1 93 ? 0.051 -6.371 26.488 1.00 80.31 93 SER A O 1
ATOM 761 N N . ASN A 1 94 ? 0.511 -4.164 26.235 1.00 78.88 94 ASN A N 1
ATOM 762 C CA . ASN A 1 94 ? 1.666 -4.054 27.128 1.00 78.88 94 ASN A CA 1
ATOM 763 C C . ASN A 1 94 ? 2.804 -5.000 26.705 1.00 78.88 94 ASN A C 1
ATOM 765 O O . ASN A 1 94 ? 3.350 -5.752 27.508 1.00 78.88 94 ASN A O 1
ATOM 769 N N . SER A 1 95 ? 3.079 -5.035 25.401 1.00 83.88 95 SER A N 1
ATOM 770 C CA . SER A 1 95 ? 4.109 -5.877 24.783 1.00 83.88 95 SER A CA 1
ATOM 771 C C . SER A 1 95 ? 5.175 -5.004 24.126 1.00 83.88 95 SER A C 1
ATOM 773 O O . SER A 1 95 ? 5.008 -3.790 24.039 1.00 83.88 95 SER A O 1
ATOM 775 N N . PHE A 1 96 ? 6.248 -5.615 23.615 1.00 88.12 96 PHE A N 1
ATOM 776 C CA . PHE A 1 96 ? 7.282 -4.894 22.871 1.00 88.12 96 PHE A CA 1
ATOM 777 C C . PHE A 1 96 ? 6.681 -4.013 21.763 1.00 88.12 96 PHE A C 1
ATOM 779 O O . PHE A 1 96 ? 5.947 -4.500 20.894 1.00 88.12 96 PHE A O 1
ATOM 786 N N . VAL A 1 97 ? 7.005 -2.720 21.808 1.00 89.69 97 VAL A N 1
ATOM 787 C CA . VAL A 1 97 ? 6.581 -1.695 20.850 1.00 89.69 97 VAL A CA 1
ATOM 788 C C . VAL A 1 97 ? 7.771 -1.367 19.958 1.00 89.69 97 VAL A C 1
ATOM 790 O O . VAL A 1 97 ? 8.822 -0.987 20.469 1.00 89.69 97 VAL A O 1
ATOM 793 N N . ILE A 1 98 ? 7.605 -1.472 18.636 1.00 88.06 98 ILE A N 1
ATOM 794 C CA . ILE A 1 98 ? 8.653 -1.049 17.699 1.00 88.06 98 ILE A CA 1
ATOM 795 C C . ILE A 1 98 ? 8.927 0.451 17.911 1.00 88.06 98 ILE A C 1
ATOM 797 O O . ILE A 1 98 ? 7.979 1.245 17.857 1.00 88.06 98 ILE A O 1
ATOM 801 N N . PRO A 1 99 ? 10.185 0.866 18.142 1.00 89.25 99 PRO A N 1
ATOM 802 C CA . PRO A 1 99 ? 10.513 2.264 18.390 1.00 89.25 99 PRO A CA 1
ATOM 803 C C . PRO A 1 99 ? 10.085 3.187 17.245 1.00 89.25 99 PRO A C 1
ATOM 805 O O . PRO A 1 99 ? 10.193 2.837 16.075 1.00 89.25 99 PRO A O 1
ATOM 808 N N . LYS A 1 100 ? 9.655 4.411 17.564 1.00 86.69 100 LYS A N 1
ATOM 809 C CA . LYS A 1 100 ? 9.182 5.371 16.549 1.00 86.69 100 LYS A CA 1
ATOM 810 C C . LYS A 1 100 ? 10.251 5.766 15.527 1.00 86.69 100 LYS A C 1
ATOM 812 O O . LYS A 1 100 ? 9.899 6.057 14.389 1.00 86.69 100 LYS A O 1
ATOM 817 N N . PHE A 1 101 ? 11.533 5.757 15.908 1.00 86.75 101 PHE A N 1
ATOM 818 C CA . PHE A 1 101 ? 12.627 6.083 14.985 1.00 86.75 101 PHE A CA 1
ATOM 819 C C . PHE A 1 101 ? 12.708 5.096 13.811 1.00 86.75 101 PHE A C 1
ATOM 821 O O . PHE A 1 101 ? 13.146 5.474 12.731 1.00 86.75 101 PHE A O 1
ATOM 828 N N . VAL A 1 102 ? 12.224 3.860 13.996 1.00 87.44 102 VAL A N 1
ATOM 829 C CA . VAL A 1 102 ? 12.184 2.832 12.949 1.00 87.44 102 VAL A CA 1
ATOM 830 C C . VAL A 1 102 ? 11.305 3.277 11.776 1.00 87.44 102 VAL A C 1
ATOM 832 O O . VAL A 1 102 ? 11.654 3.014 10.631 1.00 87.44 102 VAL A O 1
ATOM 835 N N . ASN A 1 103 ? 10.229 4.031 12.027 1.00 83.44 103 ASN A N 1
ATOM 836 C CA . ASN A 1 103 ? 9.378 4.587 10.966 1.00 83.44 103 ASN A CA 1
ATOM 837 C C . ASN A 1 103 ? 10.178 5.550 10.065 1.00 83.44 103 ASN A C 1
ATOM 839 O O . ASN A 1 103 ? 10.134 5.454 8.840 1.00 83.44 103 ASN A O 1
ATOM 843 N N . GLY A 1 104 ? 10.952 6.451 10.684 1.00 83.50 104 GLY A N 1
ATOM 844 C CA . GLY A 1 104 ? 11.821 7.388 9.967 1.00 83.50 104 GLY A CA 1
ATOM 845 C C . GLY A 1 104 ? 12.958 6.681 9.229 1.00 83.50 104 GLY A C 1
ATOM 846 O O . GLY A 1 104 ? 13.253 7.028 8.090 1.00 83.50 104 GLY A O 1
ATOM 847 N N . PHE A 1 105 ? 13.536 5.644 9.842 1.00 86.31 105 PHE A N 1
ATOM 848 C CA . PHE A 1 105 ? 14.554 4.805 9.212 1.00 86.31 105 PHE A CA 1
ATOM 849 C C . PHE A 1 105 ? 14.030 4.110 7.951 1.00 86.31 105 PHE A C 1
ATOM 851 O O . PHE A 1 105 ? 14.678 4.196 6.916 1.00 86.31 105 PHE A O 1
ATOM 858 N N . PHE A 1 106 ? 12.854 3.470 8.000 1.00 81.75 106 PHE A N 1
ATOM 859 C CA . PHE A 1 106 ? 12.281 2.827 6.814 1.00 81.75 106 PHE A CA 1
ATOM 860 C C . PHE A 1 106 ? 11.973 3.840 5.715 1.00 81.75 106 PHE A C 1
ATOM 862 O O . PHE A 1 106 ? 12.289 3.580 4.559 1.00 81.75 106 PHE A O 1
ATOM 869 N N . PHE A 1 107 ? 11.412 5.001 6.061 1.00 80.81 107 PHE A N 1
ATOM 870 C CA . PHE A 1 107 ? 11.154 6.059 5.084 1.00 80.81 107 PHE A CA 1
ATOM 871 C C . PHE A 1 107 ? 12.447 6.507 4.380 1.00 80.81 107 PHE A C 1
ATOM 873 O O . PHE A 1 107 ? 12.496 6.542 3.154 1.00 80.81 107 PHE A O 1
ATOM 880 N N . LEU A 1 108 ? 13.516 6.755 5.146 1.00 85.31 108 LEU A N 1
ATOM 881 C CA . LEU A 1 108 ? 14.827 7.115 4.604 1.00 85.31 108 LEU A CA 1
ATOM 882 C C . LEU A 1 108 ? 15.438 5.988 3.755 1.00 85.31 108 LEU A C 1
ATOM 884 O O . LEU A 1 108 ? 15.927 6.250 2.660 1.00 85.31 108 LEU A O 1
ATOM 888 N N . LEU A 1 109 ? 15.386 4.742 4.234 1.00 84.44 109 LEU A N 1
ATOM 889 C CA . LEU A 1 109 ? 15.919 3.571 3.536 1.00 84.44 109 LEU A CA 1
ATOM 890 C C . LEU A 1 109 ? 15.253 3.383 2.172 1.00 84.44 109 LEU A C 1
ATOM 892 O O . LEU A 1 109 ? 15.952 3.232 1.175 1.00 84.44 109 LEU A O 1
ATOM 896 N N . PHE A 1 110 ? 13.918 3.428 2.113 1.00 81.56 110 PHE A N 1
ATOM 897 C CA . PHE A 1 110 ? 13.195 3.335 0.844 1.00 81.56 110 PHE A CA 1
ATOM 898 C C . PHE A 1 110 ? 13.583 4.478 -0.108 1.00 81.56 110 PHE A C 1
ATOM 900 O O . PHE A 1 110 ? 13.640 4.257 -1.315 1.00 81.56 110 PHE A O 1
ATOM 907 N N . GLY A 1 111 ? 13.895 5.669 0.419 1.00 80.88 111 GLY A N 1
ATOM 908 C CA . GLY A 1 111 ? 14.287 6.825 -0.391 1.00 80.88 111 GLY A CA 1
ATOM 909 C C . GLY A 1 111 ? 15.671 6.654 -0.992 1.00 80.88 111 GLY A C 1
ATOM 910 O O . GLY A 1 111 ? 15.867 6.905 -2.176 1.00 80.88 111 GLY A O 1
ATOM 911 N N . ILE A 1 112 ? 16.615 6.146 -0.199 1.00 83.75 112 ILE A N 1
ATOM 912 C CA . ILE A 1 112 ? 17.963 5.811 -0.664 1.00 83.75 112 ILE A CA 1
ATOM 913 C C . ILE A 1 112 ? 17.907 4.704 -1.721 1.00 83.75 112 ILE A C 1
ATOM 915 O O . ILE A 1 112 ? 18.551 4.827 -2.758 1.00 83.75 112 ILE A O 1
ATOM 919 N N . VAL A 1 113 ? 17.125 3.643 -1.486 1.00 82.50 113 VAL A N 1
ATOM 920 C CA . VAL A 1 113 ? 16.960 2.538 -2.446 1.00 82.50 113 VAL A CA 1
ATOM 921 C C . VAL A 1 113 ? 16.375 3.037 -3.762 1.00 82.50 113 VAL A C 1
ATOM 923 O O . VAL A 1 113 ? 16.817 2.593 -4.816 1.00 82.50 113 VAL A O 1
ATOM 926 N N . LEU A 1 114 ? 15.436 3.986 -3.717 1.00 80.06 114 LEU A N 1
ATOM 927 C CA . LEU A 1 114 ? 14.910 4.594 -4.931 1.00 80.06 114 LEU A CA 1
ATOM 928 C C . LEU A 1 114 ? 15.982 5.375 -5.691 1.00 80.06 114 LEU A C 1
ATOM 930 O O . LEU A 1 114 ? 16.148 5.162 -6.884 1.00 80.06 114 LEU A O 1
ATOM 934 N N . ILE A 1 115 ? 16.698 6.274 -5.017 1.00 81.88 115 ILE A N 1
ATOM 935 C CA . ILE A 1 115 ? 17.738 7.078 -5.670 1.00 81.88 115 ILE A CA 1
ATOM 936 C C . ILE A 1 115 ? 18.798 6.157 -6.285 1.00 81.88 115 ILE A C 1
ATOM 938 O O . ILE A 1 115 ? 19.220 6.370 -7.416 1.00 81.88 115 ILE A O 1
ATOM 942 N N . ALA A 1 116 ? 19.184 5.096 -5.572 1.00 83.06 116 ALA A N 1
ATOM 943 C CA . ALA A 1 116 ? 20.088 4.083 -6.100 1.00 83.06 116 ALA A CA 1
ATOM 944 C C . ALA A 1 116 ? 19.501 3.379 -7.333 1.00 83.06 116 ALA A C 1
ATOM 946 O O . ALA A 1 116 ? 20.209 3.191 -8.314 1.00 83.06 116 ALA A O 1
ATOM 947 N N . PHE A 1 117 ? 18.216 3.022 -7.311 1.00 82.19 117 PHE A N 1
ATOM 948 C CA . PHE A 1 117 ? 17.534 2.407 -8.448 1.00 82.19 117 PHE A CA 1
ATOM 949 C C . PHE A 1 117 ? 17.510 3.318 -9.684 1.00 82.19 117 PHE A C 1
ATOM 951 O O . PHE A 1 117 ? 17.865 2.856 -10.762 1.00 82.19 117 PHE A O 1
ATOM 958 N N . GLU A 1 118 ? 17.177 4.600 -9.523 1.00 81.75 118 GLU A N 1
ATOM 959 C CA . GLU A 1 118 ? 17.203 5.602 -10.602 1.00 81.75 118 GLU A CA 1
ATOM 960 C C . GLU A 1 118 ? 18.609 5.754 -11.200 1.00 81.75 118 GLU A C 1
ATOM 962 O O . GLU A 1 118 ? 18.780 5.735 -12.416 1.00 81.75 118 GLU A O 1
ATOM 967 N N . ILE A 1 119 ? 19.642 5.826 -10.351 1.00 84.00 119 ILE A N 1
ATOM 968 C CA . ILE A 1 119 ? 21.040 5.894 -10.803 1.00 84.00 119 ILE A CA 1
ATOM 969 C C . ILE A 1 119 ? 21.414 4.641 -11.601 1.00 84.00 119 ILE A C 1
ATOM 971 O O . ILE A 1 119 ? 22.063 4.744 -12.641 1.00 84.00 119 ILE A O 1
ATOM 975 N N . VAL A 1 120 ? 21.016 3.455 -11.129 1.00 83.62 120 VAL A N 1
ATOM 976 C CA . VAL A 1 120 ? 21.344 2.198 -11.810 1.00 83.62 120 VAL A CA 1
ATOM 977 C C . VAL A 1 120 ? 20.576 2.076 -13.131 1.00 83.62 120 VAL A C 1
ATOM 979 O O . VAL A 1 120 ? 21.184 1.675 -14.121 1.00 83.62 120 VAL A O 1
ATOM 982 N N . LEU A 1 121 ? 19.298 2.473 -13.185 1.00 83.69 121 LEU A N 1
ATOM 983 C CA . LEU A 1 121 ? 18.526 2.550 -14.431 1.00 83.69 121 LEU A CA 1
ATOM 984 C C . LEU A 1 121 ? 19.185 3.486 -15.441 1.00 83.69 121 LEU A C 1
ATOM 986 O O . LEU A 1 121 ? 19.422 3.080 -16.574 1.00 83.69 121 LEU A O 1
ATOM 990 N N . TYR A 1 122 ? 19.547 4.698 -15.019 1.00 84.38 122 TYR A N 1
ATOM 991 C CA . TYR A 1 122 ? 20.238 5.649 -15.885 1.00 84.38 122 TYR A CA 1
ATOM 992 C C . TYR A 1 122 ? 21.569 5.079 -16.392 1.00 84.38 122 TYR A C 1
ATOM 994 O O . TYR A 1 122 ? 21.870 5.156 -17.576 1.00 84.38 122 TYR A O 1
ATOM 1002 N N . SER A 1 123 ? 22.336 4.410 -15.523 1.00 84.62 123 SER A N 1
ATOM 1003 C CA . SER A 1 123 ? 23.591 3.749 -15.911 1.00 84.62 123 SER A CA 1
ATOM 1004 C C . SER A 1 123 ? 23.409 2.540 -16.841 1.00 84.62 123 SER A C 1
ATOM 1006 O O . SER A 1 123 ? 24.394 2.046 -17.400 1.00 84.62 123 SER A O 1
ATOM 1008 N N . ALA A 1 124 ? 22.182 2.016 -16.956 1.00 87.69 124 ALA A N 1
ATOM 1009 C CA . ALA A 1 124 ? 21.839 0.914 -17.845 1.00 87.69 124 ALA A CA 1
ATOM 1010 C C . ALA A 1 124 ? 21.500 1.381 -19.263 1.00 87.69 124 ALA A C 1
ATOM 1012 O O . ALA A 1 124 ? 21.594 0.568 -20.180 1.00 87.69 124 ALA A O 1
ATOM 1013 N N . CYS A 1 125 ? 21.155 2.653 -19.461 1.00 87.44 125 CYS A N 1
ATOM 1014 C CA . CYS A 1 125 ? 21.015 3.222 -20.795 1.00 87.44 125 CYS A CA 1
ATOM 1015 C C . CYS A 1 125 ? 22.391 3.402 -21.443 1.00 87.44 125 CYS A C 1
ATOM 1017 O O . CYS A 1 125 ? 23.359 3.793 -20.787 1.00 87.44 125 CYS A O 1
ATOM 1019 N N . PHE A 1 126 ? 22.483 3.093 -22.734 1.00 87.00 126 PHE A N 1
ATOM 1020 C CA . PHE A 1 126 ? 23.667 3.424 -23.517 1.00 87.00 126 PHE A CA 1
ATOM 1021 C C . PHE A 1 126 ? 23.687 4.917 -23.840 1.00 87.00 126 PHE A C 1
ATOM 1023 O O . PHE A 1 126 ? 22.668 5.481 -24.237 1.00 87.00 126 PHE A O 1
ATOM 1030 N N . ASP A 1 127 ? 24.869 5.530 -23.765 1.00 86.69 127 ASP A N 1
ATOM 1031 C CA . ASP A 1 127 ? 25.089 6.851 -24.350 1.00 86.69 127 ASP A CA 1
ATOM 1032 C C . ASP A 1 127 ? 24.823 6.804 -25.863 1.00 86.69 127 ASP A C 1
ATOM 1034 O O . ASP A 1 127 ? 24.993 5.771 -26.511 1.00 86.69 127 ASP A O 1
ATOM 1038 N N . GLU A 1 128 ? 24.449 7.936 -26.462 1.00 85.75 128 GLU A N 1
ATOM 1039 C CA . GLU A 1 128 ? 23.994 7.992 -27.859 1.00 85.75 128 GLU A CA 1
ATOM 1040 C C . GLU A 1 128 ? 24.995 7.378 -28.858 1.00 85.75 128 GLU A C 1
ATOM 1042 O O . GLU A 1 128 ? 24.593 6.709 -29.809 1.00 85.75 128 GLU A O 1
ATOM 1047 N N . LYS A 1 129 ? 26.303 7.533 -28.614 1.00 88.12 129 LYS A N 1
ATOM 1048 C CA . LYS A 1 129 ? 27.358 6.924 -29.444 1.00 88.12 129 LYS A CA 1
ATOM 1049 C C . LYS A 1 129 ? 27.395 5.403 -29.305 1.00 88.12 129 LYS A C 1
ATOM 1051 O O . LYS A 1 129 ? 27.366 4.697 -30.311 1.00 88.12 129 LYS A O 1
ATOM 1056 N N . ASP A 1 130 ? 27.430 4.906 -28.072 1.00 88.88 130 ASP A N 1
ATOM 1057 C CA . ASP A 1 130 ? 27.507 3.472 -27.785 1.00 88.88 130 ASP A CA 1
ATOM 1058 C C . ASP A 1 130 ? 26.214 2.754 -28.190 1.00 88.88 130 ASP A C 1
ATOM 1060 O O . ASP A 1 130 ? 26.253 1.610 -28.642 1.00 88.88 130 ASP A O 1
ATOM 1064 N N . LYS A 1 131 ? 25.075 3.456 -28.123 1.00 90.88 131 LYS A N 1
ATOM 1065 C CA . LYS A 1 131 ? 23.769 2.995 -28.601 1.00 90.88 131 LYS A CA 1
ATOM 1066 C C . LYS A 1 131 ? 23.824 2.604 -30.074 1.00 90.88 131 LYS A C 1
ATOM 1068 O O . LYS A 1 131 ? 23.464 1.479 -30.416 1.00 90.88 131 LYS A O 1
ATOM 1073 N N . TRP A 1 132 ? 24.286 3.504 -30.943 1.00 90.56 132 TRP A N 1
ATOM 1074 C CA . TRP A 1 132 ? 24.359 3.231 -32.382 1.00 90.56 132 TRP A CA 1
ATOM 1075 C C . TRP A 1 132 ? 25.414 2.177 -32.721 1.00 90.56 132 TRP A C 1
ATOM 1077 O O . TRP A 1 132 ? 25.118 1.280 -33.506 1.00 90.56 132 TRP A O 1
ATOM 1087 N N . ILE A 1 133 ? 26.577 2.199 -32.058 1.00 91.38 133 ILE A N 1
ATOM 1088 C CA . ILE A 1 133 ? 27.606 1.155 -32.215 1.00 91.38 133 ILE A CA 1
ATOM 1089 C C . ILE A 1 133 ? 27.027 -0.228 -31.880 1.00 91.38 133 ILE A C 1
ATOM 1091 O O . ILE A 1 133 ? 27.210 -1.187 -32.629 1.00 91.38 133 ILE A O 1
ATOM 1095 N N . ASN A 1 134 ? 26.282 -0.340 -30.778 1.00 89.38 134 ASN A N 1
ATOM 1096 C CA . ASN A 1 134 ? 25.663 -1.594 -30.361 1.00 89.38 134 ASN A CA 1
ATOM 1097 C C . ASN A 1 134 ? 24.587 -2.085 -31.349 1.00 89.38 134 ASN A C 1
ATOM 1099 O O . ASN A 1 134 ? 24.469 -3.292 -31.569 1.00 89.38 134 ASN A O 1
ATOM 1103 N N . ILE A 1 135 ? 23.817 -1.174 -31.955 1.00 90.88 135 ILE A N 1
ATOM 1104 C CA . ILE A 1 135 ? 22.811 -1.509 -32.978 1.00 90.88 135 ILE A CA 1
ATOM 1105 C C . ILE A 1 135 ? 23.488 -1.976 -34.269 1.00 90.88 135 ILE A C 1
ATOM 1107 O O . ILE A 1 135 ? 23.091 -2.998 -34.820 1.00 90.88 135 ILE A O 1
ATOM 1111 N N . GLU A 1 136 ? 24.521 -1.275 -34.735 1.00 92.56 136 GLU A N 1
ATOM 1112 C CA . GLU A 1 136 ? 25.248 -1.636 -35.958 1.00 92.56 136 GLU A CA 1
ATOM 1113 C C . GLU A 1 136 ? 25.921 -3.008 -35.848 1.00 92.56 136 GLU A C 1
ATOM 1115 O O . GLU A 1 136 ? 25.918 -3.776 -36.810 1.00 92.56 136 GLU A O 1
ATOM 1120 N N . LEU A 1 137 ? 26.465 -3.336 -34.672 1.00 91.50 137 LEU A N 1
ATOM 1121 C CA . LEU A 1 137 ? 27.149 -4.607 -34.435 1.00 91.50 137 LEU A CA 1
ATOM 1122 C C . LEU A 1 137 ? 26.187 -5.791 -34.286 1.00 91.50 137 LEU A C 1
ATOM 1124 O O . LEU A 1 137 ? 26.476 -6.872 -34.796 1.00 91.50 137 LEU A O 1
ATOM 1128 N N . ASN A 1 138 ? 25.068 -5.610 -33.579 1.00 89.75 138 ASN A N 1
ATOM 1129 C CA . ASN A 1 138 ? 24.185 -6.722 -33.209 1.00 89.75 138 ASN A CA 1
ATOM 1130 C C . ASN A 1 138 ? 22.922 -6.839 -34.076 1.00 89.75 138 ASN A C 1
ATOM 1132 O O . ASN A 1 138 ? 22.340 -7.921 -34.138 1.00 89.75 138 ASN A O 1
ATOM 1136 N N . TYR A 1 139 ? 22.495 -5.750 -34.726 1.00 90.81 139 TYR A N 1
ATOM 1137 C CA . TYR A 1 139 ? 21.233 -5.642 -35.471 1.00 90.81 139 TYR A CA 1
ATOM 1138 C C . TYR A 1 139 ? 21.379 -4.842 -36.788 1.00 90.81 139 TYR A C 1
ATOM 1140 O O . TYR A 1 139 ? 20.582 -3.928 -37.045 1.00 90.81 139 TYR A O 1
ATOM 1148 N N . PRO A 1 140 ? 22.374 -5.146 -37.646 1.00 91.75 140 PRO A N 1
ATOM 1149 C CA . PRO A 1 140 ? 22.680 -4.340 -38.832 1.00 91.75 140 PRO A CA 1
ATOM 1150 C C . PRO A 1 140 ? 21.510 -4.245 -39.824 1.00 91.75 140 PRO A C 1
ATOM 1152 O O . PRO A 1 140 ? 21.322 -3.220 -40.481 1.00 91.75 140 PRO A O 1
ATOM 1155 N N . GLU A 1 141 ? 20.680 -5.282 -39.921 1.00 91.44 141 GLU A N 1
ATOM 1156 C CA . GLU A 1 141 ? 19.511 -5.315 -40.801 1.00 91.44 141 GLU A CA 1
ATOM 1157 C C . GLU A 1 141 ? 18.376 -4.363 -40.378 1.00 91.44 141 GLU A C 1
ATOM 1159 O O . GLU A 1 141 ? 17.549 -3.994 -41.214 1.00 91.44 141 GLU A O 1
ATOM 1164 N N . TYR A 1 142 ? 18.351 -3.914 -39.118 1.00 91.06 142 TYR A N 1
ATOM 1165 C CA . TYR A 1 142 ? 17.276 -3.084 -38.560 1.00 91.06 142 TYR A CA 1
ATOM 1166 C C . TYR A 1 142 ? 17.633 -1.595 -38.431 1.00 91.06 142 TYR A C 1
ATOM 1168 O O . TYR A 1 142 ? 16.801 -0.813 -37.969 1.00 91.06 142 TYR A O 1
ATOM 1176 N N . ILE A 1 143 ? 18.824 -1.162 -38.868 1.00 90.94 143 ILE A N 1
ATOM 1177 C CA . ILE A 1 143 ? 19.295 0.234 -38.734 1.00 90.94 143 ILE A CA 1
ATOM 1178 C C . ILE A 1 143 ? 18.265 1.241 -39.265 1.00 90.94 143 ILE A C 1
ATOM 1180 O O . ILE A 1 143 ? 17.956 2.228 -38.598 1.00 90.94 143 ILE A O 1
ATOM 1184 N N . ARG A 1 144 ? 17.691 0.980 -40.449 1.00 90.38 144 ARG A N 1
ATOM 1185 C CA . ARG A 1 144 ? 16.679 1.869 -41.048 1.00 90.38 144 ARG A CA 1
ATOM 1186 C C . ARG A 1 144 ? 15.413 1.967 -40.201 1.00 90.38 144 ARG A C 1
ATOM 1188 O O . ARG A 1 144 ? 14.834 3.044 -40.132 1.00 90.38 144 ARG A O 1
ATOM 1195 N N . SER A 1 145 ? 14.996 0.871 -39.570 1.00 92.00 145 SER A N 1
ATOM 1196 C CA . SER A 1 145 ? 13.824 0.849 -38.692 1.00 92.00 145 SER A CA 1
ATOM 1197 C C . SER A 1 145 ? 14.078 1.660 -37.421 1.00 92.00 145 SER A C 1
ATOM 1199 O O . SER A 1 145 ? 13.239 2.467 -37.039 1.00 92.00 145 SER A O 1
ATOM 1201 N N . PHE A 1 146 ? 15.265 1.537 -36.816 1.00 90.62 146 PHE A N 1
ATOM 1202 C CA . PHE A 1 146 ? 15.645 2.340 -35.648 1.00 90.62 146 PHE A CA 1
ATOM 1203 C C . PHE A 1 146 ? 15.746 3.842 -35.957 1.00 90.62 146 PHE A C 1
ATOM 1205 O O . PHE A 1 146 ? 15.352 4.657 -35.132 1.00 90.62 146 PHE A O 1
ATOM 1212 N N . GLN A 1 147 ? 16.216 4.228 -37.148 1.00 88.75 147 GLN A N 1
ATOM 1213 C CA . GLN A 1 147 ? 16.291 5.638 -37.569 1.00 88.75 147 GLN A CA 1
ATOM 1214 C C . GLN A 1 147 ? 14.923 6.315 -37.749 1.00 88.75 147 GLN A C 1
ATOM 1216 O O . GLN A 1 147 ? 14.849 7.541 -37.730 1.00 88.75 147 GLN A O 1
ATOM 1221 N N . GLN A 1 148 ? 13.853 5.542 -37.956 1.00 90.50 148 GLN A N 1
ATOM 1222 C CA . GLN A 1 148 ? 12.496 6.079 -38.111 1.00 90.50 148 GLN A CA 1
ATOM 1223 C C . GLN A 1 148 ? 11.837 6.431 -36.771 1.00 90.50 148 GLN A C 1
ATOM 1225 O O . GLN A 1 148 ? 10.845 7.159 -36.754 1.00 90.50 148 GLN A O 1
ATOM 1230 N N . LEU A 1 149 ? 12.372 5.933 -35.654 1.00 87.38 149 LEU A N 1
ATOM 1231 C CA . LEU A 1 149 ? 11.854 6.215 -34.319 1.00 87.38 149 LEU A CA 1
ATOM 1232 C C . LEU A 1 149 ? 12.290 7.618 -33.877 1.00 87.38 149 LEU A C 1
ATOM 1234 O O . LEU A 1 149 ? 13.478 7.934 -33.898 1.00 87.38 149 LEU A O 1
ATOM 1238 N N . GLN A 1 150 ? 11.334 8.456 -33.458 1.00 78.81 150 GLN A N 1
ATOM 1239 C CA . GLN A 1 150 ? 11.635 9.825 -33.020 1.00 78.81 150 GLN A CA 1
ATOM 1240 C C . GLN A 1 150 ? 12.383 9.872 -31.683 1.00 78.81 150 GLN A C 1
ATOM 1242 O O . GLN A 1 150 ? 13.266 10.708 -31.526 1.00 78.81 150 GLN A O 1
ATOM 1247 N N . GLU A 1 151 ? 12.075 8.973 -30.745 1.00 81.94 151 GLU A N 1
ATOM 1248 C CA . GLU A 1 151 ? 12.720 8.902 -29.430 1.00 81.94 151 GLU A CA 1
ATOM 1249 C C . GLU A 1 151 ? 12.753 7.440 -28.965 1.00 81.94 151 GLU A C 1
ATOM 1251 O O . GLU A 1 151 ? 11.708 6.823 -28.760 1.00 81.94 151 GLU A O 1
ATOM 1256 N N . PHE A 1 152 ? 13.949 6.858 -28.836 1.00 85.88 152 PHE A N 1
ATOM 1257 C CA . PHE A 1 152 ? 14.112 5.503 -28.308 1.00 85.88 152 PHE A CA 1
ATOM 1258 C C . PHE A 1 152 ? 15.404 5.354 -27.505 1.00 85.88 152 PHE A C 1
ATOM 1260 O O . PHE A 1 152 ? 16.465 5.874 -27.876 1.00 85.88 152 PHE A O 1
ATOM 1267 N N . GLU A 1 153 ? 15.305 4.573 -26.434 1.00 84.88 153 GLU A N 1
ATOM 1268 C CA . GLU A 1 153 ? 16.411 4.210 -25.557 1.00 84.88 153 GLU A CA 1
ATOM 1269 C C . GLU A 1 153 ? 16.779 2.742 -25.759 1.00 84.88 153 GLU A C 1
ATOM 1271 O O . GLU A 1 153 ? 15.910 1.876 -25.876 1.00 84.88 153 GLU A O 1
ATOM 1276 N N . VAL A 1 154 ? 18.080 2.456 -25.787 1.00 86.38 154 VAL A N 1
ATOM 1277 C CA . VAL A 1 154 ? 18.589 1.081 -25.760 1.00 86.38 154 VAL A CA 1
ATOM 1278 C C . VAL A 1 154 ? 19.272 0.886 -24.425 1.00 86.38 154 VAL A C 1
ATOM 1280 O O . VAL A 1 154 ? 20.149 1.657 -24.039 1.00 86.38 154 VAL A O 1
ATOM 1283 N N . MET A 1 155 ? 18.861 -0.163 -23.730 1.00 86.62 155 MET A N 1
ATOM 1284 C CA . MET A 1 155 ? 19.400 -0.513 -22.429 1.00 86.62 155 MET A CA 1
ATOM 1285 C C . MET A 1 155 ? 20.286 -1.754 -22.531 1.00 86.62 155 MET A C 1
ATOM 1287 O O . MET A 1 155 ? 20.017 -2.679 -23.300 1.00 86.62 155 MET A O 1
ATOM 1291 N N . ASP A 1 156 ? 21.327 -1.782 -21.711 1.00 86.75 156 ASP A N 1
ATOM 1292 C CA . ASP A 1 156 ? 22.219 -2.918 -21.529 1.00 86.75 156 ASP A CA 1
ATOM 1293 C C . ASP A 1 156 ? 21.486 -4.059 -20.806 1.00 86.75 156 ASP A C 1
ATOM 1295 O O . ASP A 1 156 ? 21.080 -3.947 -19.643 1.00 86.75 156 ASP A O 1
ATOM 1299 N N . GLY A 1 157 ? 21.326 -5.182 -21.509 1.00 84.81 157 GLY A N 1
ATOM 1300 C CA . GLY A 1 157 ? 20.614 -6.352 -21.010 1.00 84.81 157 GLY A CA 1
ATOM 1301 C C . GLY A 1 157 ? 21.224 -6.951 -19.740 1.00 84.81 157 GLY A C 1
ATOM 1302 O O . GLY A 1 157 ? 20.475 -7.398 -18.870 1.00 84.81 157 GLY A O 1
ATOM 1303 N N . GLU A 1 158 ? 22.550 -6.933 -19.573 1.00 87.38 158 GLU A N 1
ATOM 1304 C CA . GLU A 1 158 ? 23.186 -7.476 -18.365 1.00 87.38 158 GLU A CA 1
ATOM 1305 C C . GLU A 1 158 ? 22.870 -6.611 -17.142 1.00 87.38 158 GLU A C 1
ATOM 1307 O O . GLU A 1 158 ? 22.513 -7.130 -16.075 1.00 87.38 158 GLU A O 1
ATOM 1312 N N . LYS A 1 159 ? 22.915 -5.286 -17.315 1.00 86.44 159 LYS A N 1
ATOM 1313 C CA . LYS A 1 159 ? 22.537 -4.326 -16.272 1.00 86.44 159 LYS A CA 1
ATOM 1314 C C . LYS A 1 159 ? 21.047 -4.411 -15.951 1.00 86.44 159 LYS A C 1
ATOM 1316 O O . LYS A 1 159 ? 20.696 -4.430 -14.773 1.00 86.44 159 LYS A O 1
ATOM 1321 N N . ILE A 1 160 ? 20.172 -4.566 -16.948 1.00 85.56 160 ILE A N 1
ATOM 1322 C CA . ILE A 1 160 ? 18.736 -4.799 -16.713 1.00 85.56 160 ILE A CA 1
ATOM 1323 C C . ILE A 1 160 ? 18.512 -6.079 -15.902 1.00 85.56 160 ILE A C 1
ATOM 1325 O O . ILE A 1 160 ? 17.740 -6.076 -14.942 1.00 85.56 160 ILE A O 1
ATOM 1329 N N . ILE A 1 161 ? 19.194 -7.178 -16.239 1.00 87.69 161 ILE A N 1
ATOM 1330 C CA . ILE A 1 161 ? 19.080 -8.439 -15.493 1.00 87.69 161 ILE A CA 1
ATOM 1331 C C . ILE A 1 161 ? 19.555 -8.254 -14.047 1.00 87.69 161 ILE A C 1
ATOM 1333 O O . ILE A 1 161 ? 18.935 -8.785 -13.121 1.00 87.69 161 ILE A O 1
ATOM 1337 N N . PHE A 1 162 ? 20.633 -7.499 -13.830 1.00 87.00 162 PHE A N 1
ATOM 1338 C CA . PHE A 1 162 ? 21.103 -7.155 -12.490 1.00 87.00 162 PHE A CA 1
ATOM 1339 C C . PHE A 1 162 ? 20.057 -6.348 -11.707 1.00 87.00 162 PHE A C 1
ATOM 1341 O O . PHE A 1 162 ? 19.727 -6.714 -10.576 1.00 87.00 162 PHE A O 1
ATOM 1348 N N . ILE A 1 163 ? 19.475 -5.315 -12.323 1.00 84.38 163 ILE A N 1
ATOM 1349 C CA . ILE A 1 163 ? 18.397 -4.502 -11.743 1.00 84.38 163 ILE A CA 1
ATOM 1350 C C . ILE A 1 163 ? 17.201 -5.379 -11.367 1.00 84.38 163 ILE A C 1
ATOM 1352 O O . ILE A 1 163 ? 16.709 -5.307 -10.241 1.00 84.38 163 ILE A O 1
ATOM 1356 N N . ALA A 1 164 ? 16.759 -6.251 -12.274 1.00 84.81 164 ALA A N 1
ATOM 1357 C CA . ALA A 1 164 ? 15.638 -7.151 -12.034 1.00 84.81 164 ALA A CA 1
ATOM 1358 C C . ALA A 1 164 ? 15.907 -8.078 -10.837 1.00 84.81 164 ALA A C 1
ATOM 1360 O O . ALA A 1 164 ? 15.065 -8.205 -9.948 1.00 84.81 164 ALA A O 1
ATOM 1361 N N . LYS A 1 165 ? 17.103 -8.675 -10.756 1.00 86.88 165 LYS A N 1
ATOM 1362 C CA . LYS A 1 165 ? 17.510 -9.511 -9.612 1.00 86.88 165 LYS A CA 1
ATOM 1363 C C . LYS A 1 165 ? 17.526 -8.722 -8.304 1.00 86.88 165 LYS A C 1
ATOM 1365 O O . LYS A 1 165 ? 17.056 -9.233 -7.287 1.00 86.88 165 L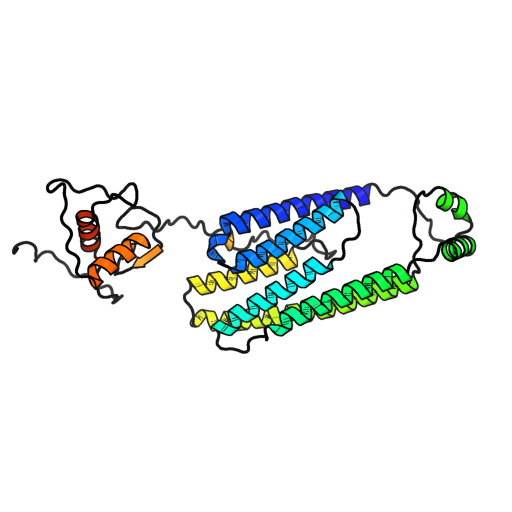YS A O 1
ATOM 1370 N N . PHE A 1 166 ? 18.039 -7.493 -8.327 1.00 84.62 166 PHE A N 1
ATOM 1371 C CA . PHE A 1 166 ? 18.063 -6.618 -7.159 1.00 84.62 166 PHE A CA 1
ATOM 1372 C C . PHE A 1 166 ? 16.647 -6.281 -6.676 1.00 84.62 166 PHE A C 1
ATOM 1374 O O . PHE A 1 166 ? 16.352 -6.449 -5.493 1.00 84.62 166 PHE A O 1
ATOM 1381 N N . LEU A 1 167 ? 15.748 -5.890 -7.586 1.00 82.69 167 LEU A N 1
ATOM 1382 C CA . LEU A 1 167 ? 14.345 -5.607 -7.272 1.00 82.69 167 LEU A CA 1
ATOM 1383 C C . LEU A 1 167 ? 13.621 -6.829 -6.698 1.00 82.69 167 LEU A C 1
ATOM 1385 O O . LEU A 1 167 ? 12.915 -6.703 -5.699 1.00 82.69 167 LEU A O 1
ATOM 1389 N N . ILE A 1 168 ? 13.825 -8.013 -7.284 1.00 84.44 168 ILE A N 1
ATOM 1390 C CA . ILE A 1 168 ? 13.232 -9.265 -6.794 1.00 84.44 168 ILE A CA 1
ATOM 1391 C C . ILE A 1 168 ? 13.751 -9.589 -5.388 1.00 84.44 168 ILE A C 1
ATOM 1393 O O . ILE A 1 168 ? 12.960 -9.892 -4.494 1.00 84.44 168 ILE A O 1
ATOM 1397 N N . GLY A 1 169 ? 15.065 -9.492 -5.165 1.00 86.06 169 GLY A N 1
ATOM 1398 C CA . GLY A 1 169 ? 15.677 -9.763 -3.864 1.00 86.06 169 GLY A CA 1
ATOM 1399 C C . GLY A 1 169 ? 15.220 -8.784 -2.781 1.00 86.06 169 GLY A C 1
ATOM 1400 O O . GLY A 1 169 ? 14.814 -9.201 -1.693 1.00 86.06 169 GLY A O 1
ATOM 1401 N N . PHE A 1 170 ? 15.224 -7.485 -3.086 1.00 83.19 170 PHE A N 1
ATOM 1402 C CA . PHE A 1 170 ? 14.753 -6.445 -2.175 1.00 83.19 170 PHE A CA 1
ATOM 1403 C C . PHE A 1 170 ? 13.252 -6.580 -1.888 1.00 83.19 170 PHE A C 1
ATOM 1405 O O . PHE A 1 170 ? 12.834 -6.499 -0.731 1.00 83.19 170 PHE A O 1
ATOM 1412 N N . GLY A 1 171 ? 12.451 -6.864 -2.919 1.00 81.31 171 GLY A N 1
ATOM 1413 C CA . GLY A 1 171 ? 11.022 -7.141 -2.798 1.00 81.31 171 GLY A CA 1
ATOM 1414 C C . GLY A 1 171 ? 10.743 -8.332 -1.882 1.00 81.31 171 GLY A C 1
ATOM 1415 O O . GLY A 1 171 ? 9.939 -8.209 -0.960 1.00 81.31 171 GLY A O 1
ATOM 1416 N N . PHE A 1 172 ? 11.463 -9.444 -2.061 1.00 85.25 172 PHE A N 1
ATOM 1417 C CA . PHE A 1 172 ? 11.340 -10.642 -1.224 1.00 85.25 172 PHE A CA 1
ATOM 1418 C C . PHE A 1 172 ? 11.718 -10.383 0.242 1.00 85.25 172 PHE A C 1
ATOM 1420 O O . PHE A 1 172 ? 11.032 -10.823 1.173 1.00 85.25 172 PHE A O 1
ATOM 1427 N N . PHE A 1 173 ? 12.801 -9.640 0.474 1.00 84.94 173 PHE A N 1
ATOM 1428 C CA . PHE A 1 173 ? 13.221 -9.265 1.821 1.00 84.94 173 PHE A CA 1
ATOM 1429 C C . PHE A 1 173 ? 12.185 -8.354 2.499 1.00 84.94 173 PHE A C 1
ATOM 1431 O O . PHE A 1 173 ? 11.757 -8.621 3.626 1.00 84.94 173 PHE A O 1
ATOM 1438 N N . GLY A 1 174 ? 11.715 -7.327 1.785 1.00 82.38 174 GLY A N 1
ATOM 1439 C CA . GLY A 1 174 ? 10.676 -6.413 2.254 1.00 82.38 174 GLY A CA 1
ATOM 1440 C C . GLY A 1 174 ? 9.356 -7.124 2.561 1.00 82.38 174 GLY A C 1
ATOM 1441 O O . GLY A 1 174 ? 8.781 -6.915 3.632 1.00 82.38 174 GLY A O 1
ATOM 1442 N N . SER A 1 175 ? 8.905 -8.024 1.680 1.00 82.50 175 SER A N 1
ATOM 1443 C CA . SER A 1 175 ? 7.683 -8.808 1.890 1.00 82.50 175 SER A CA 1
ATOM 1444 C C . SER A 1 175 ? 7.801 -9.746 3.089 1.00 82.50 175 SER A C 1
ATOM 1446 O O . SER A 1 175 ? 6.840 -9.909 3.838 1.00 82.50 175 SER A O 1
ATOM 1448 N N . THR A 1 176 ? 8.985 -10.322 3.318 1.00 85.94 176 THR A N 1
ATOM 1449 C CA . THR A 1 176 ? 9.246 -11.187 4.476 1.00 85.94 176 THR A CA 1
ATOM 1450 C C . THR A 1 176 ? 9.162 -10.400 5.782 1.00 85.94 176 THR A C 1
ATOM 1452 O O . THR A 1 176 ? 8.463 -10.818 6.706 1.00 85.94 176 THR A O 1
ATOM 1455 N N . ILE A 1 177 ? 9.799 -9.225 5.861 1.00 86.31 177 ILE A N 1
ATOM 1456 C CA . ILE A 1 177 ? 9.697 -8.344 7.037 1.00 86.31 177 ILE A CA 1
ATOM 1457 C C . ILE A 1 177 ? 8.243 -7.939 7.282 1.00 86.31 177 ILE A C 1
ATOM 1459 O O . ILE A 1 177 ? 7.759 -8.015 8.415 1.00 86.31 177 ILE A O 1
ATOM 1463 N N . LEU A 1 178 ? 7.535 -7.533 6.227 1.00 85.38 178 LEU A N 1
ATOM 1464 C CA . LEU A 1 178 ? 6.136 -7.144 6.325 1.00 85.38 178 LEU A CA 1
ATOM 1465 C C . LEU A 1 178 ? 5.277 -8.297 6.862 1.00 85.38 178 LEU A C 1
ATOM 1467 O O . LEU A 1 178 ? 4.479 -8.091 7.778 1.00 85.38 178 LEU A O 1
ATOM 1471 N N . LEU A 1 179 ? 5.486 -9.516 6.361 1.00 87.69 179 LEU A N 1
ATOM 1472 C CA . LEU A 1 179 ? 4.793 -10.715 6.825 1.00 87.69 179 LEU A CA 1
ATOM 1473 C C . LEU A 1 179 ? 5.057 -10.989 8.313 1.00 87.69 179 LEU A C 1
ATOM 1475 O O . LEU A 1 179 ? 4.118 -11.285 9.053 1.00 87.69 179 LEU A O 1
ATOM 1479 N N . LEU A 1 180 ? 6.298 -10.839 8.782 1.00 89.56 180 LEU A N 1
ATOM 1480 C CA . LEU A 1 180 ? 6.639 -11.003 10.200 1.00 89.56 180 LEU A CA 1
ATOM 1481 C C . LEU A 1 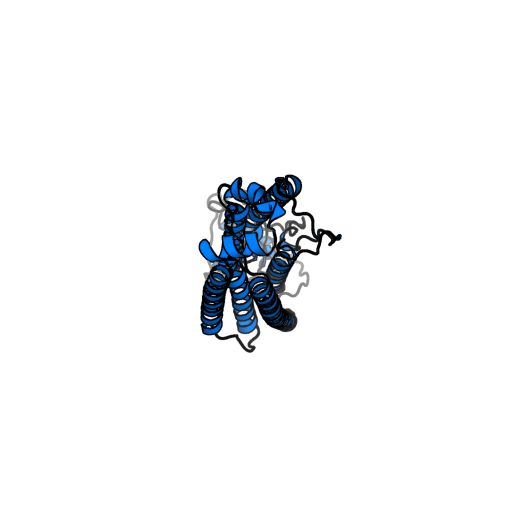180 ? 5.924 -9.971 11.085 1.00 89.56 180 LEU A C 1
ATOM 1483 O O . LEU A 1 180 ? 5.356 -10.333 12.118 1.00 89.56 180 LEU A O 1
ATOM 1487 N N . VAL A 1 181 ? 5.880 -8.702 10.663 1.00 89.19 181 VAL A N 1
ATOM 1488 C CA . VAL A 1 181 ? 5.142 -7.640 11.372 1.00 89.19 181 VAL A CA 1
ATOM 1489 C C . VAL A 1 181 ? 3.646 -7.950 11.410 1.00 89.19 181 VAL A C 1
ATOM 1491 O O . VAL A 1 181 ? 3.009 -7.820 12.456 1.00 89.19 181 VAL A O 1
ATOM 1494 N N . VAL A 1 182 ? 3.079 -8.398 10.289 1.00 87.81 182 VAL A N 1
ATOM 1495 C CA . VAL A 1 182 ? 1.679 -8.823 10.185 1.00 87.81 182 VAL A CA 1
ATOM 1496 C C . VAL A 1 182 ? 1.385 -9.960 11.166 1.00 87.81 182 VAL A C 1
ATOM 1498 O O . VAL A 1 182 ? 0.424 -9.867 11.936 1.00 87.81 182 VAL A O 1
ATOM 1501 N N . ILE A 1 183 ? 2.213 -11.009 11.179 1.00 88.50 183 ILE A N 1
ATOM 1502 C CA . ILE A 1 183 ? 2.067 -12.160 12.080 1.00 88.50 183 ILE A CA 1
ATOM 1503 C C . ILE A 1 183 ? 2.098 -11.703 13.543 1.00 88.50 183 ILE A C 1
ATOM 1505 O O . ILE A 1 183 ? 1.197 -12.067 14.304 1.00 88.50 183 ILE A O 1
ATOM 1509 N N . ASP A 1 184 ? 3.062 -10.865 13.931 1.00 89.75 184 ASP A N 1
ATOM 1510 C CA . ASP A 1 184 ? 3.167 -10.340 15.298 1.00 89.75 184 ASP A CA 1
ATOM 1511 C C . ASP A 1 184 ? 1.936 -9.500 15.692 1.00 89.75 184 ASP A C 1
ATOM 1513 O O . ASP A 1 184 ? 1.375 -9.674 16.781 1.00 89.75 184 ASP A O 1
ATOM 1517 N N . ILE A 1 185 ? 1.416 -8.661 14.783 1.00 88.44 185 ILE A N 1
ATOM 1518 C CA . ILE A 1 185 ? 0.160 -7.928 15.007 1.00 88.44 185 ILE A CA 1
ATOM 1519 C C . ILE A 1 185 ? -0.987 -8.906 15.284 1.00 88.44 185 ILE A C 1
ATOM 1521 O O . ILE A 1 185 ? -1.731 -8.719 16.250 1.00 88.44 185 ILE A O 1
ATOM 1525 N N . PHE A 1 186 ? -1.152 -9.957 14.476 1.00 88.38 186 PHE A N 1
ATOM 1526 C CA . PHE A 1 186 ? -2.229 -10.932 14.673 1.00 88.38 186 PHE A CA 1
ATOM 1527 C C . PHE A 1 186 ? -2.085 -11.726 15.971 1.00 88.38 186 PHE A C 1
ATOM 1529 O O . PHE A 1 186 ? -3.088 -11.952 16.657 1.00 88.38 186 PHE A O 1
ATOM 1536 N N . GLN A 1 187 ? -0.865 -12.117 16.341 1.00 89.00 187 GLN A N 1
ATOM 1537 C CA . GLN A 1 187 ? -0.588 -12.768 17.621 1.00 89.00 187 GLN A CA 1
ATOM 1538 C C . GLN A 1 187 ? -1.001 -11.864 18.792 1.00 89.00 187 GLN A C 1
ATOM 1540 O O . GLN A 1 187 ? -1.757 -12.291 19.670 1.00 89.00 187 GLN A O 1
ATOM 1545 N N . LYS A 1 188 ? -0.634 -10.578 18.758 1.00 86.81 188 LYS A N 1
ATOM 1546 C CA . LYS A 1 188 ? -1.031 -9.598 19.783 1.00 86.81 188 LYS A CA 1
ATOM 1547 C C . LYS A 1 188 ? -2.533 -9.319 19.790 1.00 86.81 188 LYS A C 1
ATOM 1549 O O . LYS A 1 188 ? -3.132 -9.191 20.859 1.00 86.81 188 LYS A O 1
ATOM 1554 N N . LEU A 1 189 ? -3.185 -9.295 18.625 1.00 83.81 189 LEU A N 1
ATOM 1555 C CA . LEU A 1 189 ? -4.642 -9.171 18.534 1.00 83.81 189 LEU A CA 1
ATOM 1556 C C . LEU A 1 189 ? -5.361 -10.347 19.212 1.00 83.81 189 LEU A C 1
ATOM 1558 O O . LEU A 1 189 ? -6.376 -10.117 19.872 1.00 83.81 189 LEU A O 1
ATOM 1562 N N . LYS A 1 190 ? -4.847 -11.584 19.115 1.00 85.62 190 LYS A N 1
ATOM 1563 C CA . LYS A 1 190 ? -5.425 -12.742 19.827 1.00 85.62 190 LYS A CA 1
ATOM 1564 C C . LYS A 1 190 ? -5.409 -12.534 21.343 1.00 85.62 190 LYS A C 1
ATOM 1566 O O . LYS A 1 190 ? -6.435 -12.749 21.983 1.00 85.62 190 LYS A O 1
ATOM 1571 N N . VAL A 1 191 ? -4.299 -12.043 21.897 1.00 83.44 191 VAL A N 1
ATOM 1572 C CA . VAL A 1 191 ? -4.176 -11.734 23.336 1.00 83.44 191 VAL A CA 1
ATOM 1573 C C . VAL A 1 191 ? -5.107 -10.587 23.740 1.00 83.44 191 VAL A C 1
ATOM 1575 O O . VAL A 1 191 ? -5.783 -10.652 24.768 1.00 83.44 191 VAL A O 1
ATOM 1578 N N . LEU A 1 192 ? -5.197 -9.541 22.913 1.00 82.06 192 LEU A N 1
ATOM 1579 C CA . LEU A 1 192 ? -6.059 -8.389 23.181 1.00 82.06 192 LEU A CA 1
ATOM 1580 C C . LEU A 1 192 ? -7.544 -8.734 23.192 1.00 82.06 192 LEU A C 1
ATOM 1582 O O . LEU A 1 192 ? -8.284 -8.088 23.928 1.00 82.06 192 LEU A O 1
ATOM 1586 N N . LYS A 1 193 ? -7.987 -9.751 22.442 1.00 84.19 193 LYS A N 1
ATOM 1587 C CA . LYS A 1 193 ? -9.397 -10.175 22.390 1.00 84.19 193 LYS A CA 1
ATOM 1588 C C . LYS A 1 193 ? -10.015 -10.376 23.781 1.00 84.19 193 LYS A C 1
ATOM 1590 O O . LYS A 1 193 ? -11.205 -10.130 23.946 1.00 84.19 193 LYS A O 1
ATOM 1595 N N . LEU A 1 194 ? -9.207 -10.793 24.758 1.00 81.00 194 LEU A N 1
ATOM 1596 C CA . LEU A 1 194 ? -9.625 -11.022 26.143 1.00 81.00 194 LEU A CA 1
ATOM 1597 C C . LEU A 1 194 ? -9.509 -9.773 27.038 1.00 81.00 194 LEU A C 1
ATOM 1599 O O . LEU A 1 194 ? -10.180 -9.699 28.061 1.00 81.00 194 LEU A O 1
ATOM 1603 N N . LYS A 1 195 ? -8.673 -8.791 26.669 1.00 76.62 195 LYS A N 1
ATOM 1604 C CA . LYS A 1 195 ? -8.332 -7.619 27.499 1.00 76.62 195 LYS A CA 1
ATOM 1605 C C . LYS A 1 195 ? -9.115 -6.347 27.156 1.00 76.62 195 LYS A C 1
ATOM 1607 O O . LYS A 1 195 ? -9.159 -5.426 27.965 1.00 76.62 195 LYS A O 1
ATOM 1612 N N . ILE A 1 196 ? -9.708 -6.256 25.963 1.00 82.31 196 ILE A N 1
ATOM 1613 C CA . ILE A 1 196 ? -10.436 -5.057 25.509 1.00 82.31 196 ILE A CA 1
ATOM 1614 C C . ILE A 1 196 ? -11.894 -5.357 25.172 1.00 82.31 196 ILE A C 1
ATOM 1616 O O . ILE A 1 196 ? -12.266 -6.486 24.863 1.00 82.31 196 ILE A O 1
ATOM 1620 N N . SER A 1 197 ? -12.734 -4.315 25.182 1.00 78.19 197 SER A N 1
ATOM 1621 C CA . SER A 1 197 ? -14.149 -4.464 24.825 1.00 78.19 197 SER A CA 1
ATOM 1622 C C . SER A 1 197 ? -14.319 -5.061 23.414 1.00 78.19 197 SER A C 1
ATOM 1624 O O . SER A 1 197 ? -13.565 -4.696 22.502 1.00 78.19 197 SER A O 1
ATOM 1626 N N . PRO A 1 198 ? -15.357 -5.887 23.168 1.00 76.62 198 PRO A N 1
ATOM 1627 C CA . PRO A 1 198 ? -15.610 -6.479 21.850 1.00 76.62 198 PRO A CA 1
ATOM 1628 C C . PRO A 1 198 ? -15.706 -5.441 20.725 1.00 76.62 198 PRO A C 1
ATOM 1630 O O . PRO A 1 198 ? -15.322 -5.696 19.585 1.00 76.62 198 PRO A O 1
ATOM 1633 N N . LYS A 1 199 ? -16.191 -4.234 21.047 1.00 71.38 199 LYS A N 1
ATOM 1634 C CA . LYS A 1 199 ? -16.265 -3.108 20.113 1.00 71.38 199 LYS A CA 1
ATOM 1635 C C . LYS A 1 199 ? -14.878 -2.591 19.714 1.00 71.38 199 LYS A C 1
ATOM 1637 O O . LYS A 1 199 ? -14.646 -2.378 18.526 1.00 71.38 199 LYS A O 1
ATOM 1642 N N . ASN A 1 200 ? -13.967 -2.416 20.672 1.00 74.06 200 ASN A N 1
ATOM 1643 C CA . ASN A 1 200 ? -12.600 -1.976 20.387 1.00 74.06 200 ASN A CA 1
ATOM 1644 C C . ASN A 1 200 ? -11.802 -3.072 19.671 1.00 74.06 200 ASN A C 1
ATOM 1646 O O . ASN A 1 200 ? -11.113 -2.776 18.701 1.00 74.06 200 ASN A O 1
ATOM 1650 N N . TYR A 1 201 ? -11.956 -4.340 20.063 1.00 78.88 201 TYR A N 1
ATOM 1651 C CA . TYR A 1 201 ? -11.318 -5.460 19.366 1.00 78.88 201 TYR A CA 1
ATOM 1652 C C . TYR A 1 201 ? -11.714 -5.531 17.887 1.00 78.88 201 TYR A C 1
ATOM 1654 O O . TYR A 1 201 ? -10.840 -5.581 17.020 1.00 78.88 201 TYR A O 1
ATOM 1662 N N . ARG A 1 202 ? -13.021 -5.439 17.587 1.00 77.50 202 ARG A N 1
ATOM 1663 C CA . ARG A 1 202 ? -13.517 -5.402 16.201 1.00 77.50 202 ARG A CA 1
ATOM 1664 C C . ARG A 1 202 ? -12.867 -4.281 15.398 1.00 77.50 202 ARG A C 1
ATOM 1666 O O . ARG A 1 202 ? -12.388 -4.532 14.303 1.00 77.50 202 ARG A O 1
ATOM 1673 N N . LYS A 1 203 ? -12.754 -3.077 15.963 1.00 77.50 203 LYS A N 1
ATOM 1674 C CA . LYS A 1 203 ? -12.084 -1.947 15.305 1.00 77.50 203 LYS A CA 1
ATOM 1675 C C . LYS A 1 203 ? -10.634 -2.267 14.920 1.00 77.50 203 LYS A C 1
ATOM 1677 O O . LYS A 1 203 ? -10.213 -1.958 13.808 1.00 77.50 203 LYS A O 1
ATOM 1682 N N . HIS A 1 204 ? -9.864 -2.879 15.822 1.00 79.19 204 HIS A N 1
ATOM 1683 C CA . HIS A 1 204 ? -8.474 -3.217 15.523 1.00 79.19 204 HIS A CA 1
ATOM 1684 C C . HIS A 1 204 ? -8.349 -4.336 14.481 1.00 79.19 204 HIS A C 1
ATOM 1686 O O . HIS A 1 204 ? -7.510 -4.202 13.591 1.00 79.19 204 HIS A O 1
ATOM 1692 N N . SER A 1 205 ? -9.194 -5.368 14.566 1.00 82.06 205 SER A N 1
ATOM 1693 C CA . SER A 1 205 ? -9.224 -6.497 13.629 1.00 82.06 205 SER A CA 1
ATOM 1694 C C . SER A 1 205 ? -9.683 -6.099 12.225 1.00 82.06 205 SER A C 1
ATOM 1696 O O . SER A 1 205 ? -9.089 -6.551 11.254 1.00 82.06 205 SER A O 1
ATOM 1698 N N . GLU A 1 206 ? -10.720 -5.269 12.095 1.00 78.75 206 GLU A N 1
ATOM 1699 C CA . GLU A 1 206 ? -11.231 -4.842 10.783 1.00 78.75 206 GLU A CA 1
ATOM 1700 C C . GLU A 1 206 ? -10.238 -3.930 10.064 1.00 78.75 206 GLU A C 1
ATOM 1702 O O . GLU A 1 206 ? -9.983 -4.114 8.881 1.00 78.75 206 GLU A O 1
ATOM 1707 N N . ALA A 1 207 ? -9.592 -3.015 10.790 1.00 77.38 207 ALA A N 1
ATOM 1708 C CA . ALA A 1 207 ? -8.511 -2.208 10.232 1.00 77.38 207 ALA A CA 1
ATOM 1709 C C . ALA A 1 207 ? -7.352 -3.074 9.705 1.00 77.38 207 ALA A C 1
ATOM 1711 O O . ALA A 1 207 ? -6.770 -2.746 8.682 1.00 77.38 207 ALA A O 1
ATOM 1712 N N . MET A 1 208 ? -7.036 -4.184 10.382 1.00 83.06 208 MET A N 1
ATOM 1713 C CA . MET A 1 208 ? -5.995 -5.108 9.927 1.00 83.06 208 MET A CA 1
ATOM 1714 C C . MET A 1 208 ? -6.420 -5.882 8.673 1.00 83.06 208 MET A C 1
ATOM 1716 O O . MET A 1 208 ? -5.634 -6.037 7.749 1.00 83.06 208 MET A O 1
ATOM 1720 N N . ARG A 1 209 ? -7.678 -6.335 8.615 1.00 79.38 209 ARG A N 1
ATOM 1721 C CA . ARG A 1 209 ? -8.241 -6.971 7.413 1.00 79.38 209 ARG A CA 1
ATOM 1722 C C . ARG A 1 209 ? -8.260 -6.021 6.220 1.00 79.38 209 ARG A C 1
ATOM 1724 O O . ARG A 1 209 ? -7.960 -6.452 5.120 1.00 79.38 209 ARG A O 1
ATOM 1731 N N . CYS A 1 210 ? -8.579 -4.748 6.445 1.00 76.69 210 CYS A N 1
ATOM 1732 C CA . CYS A 1 210 ? -8.560 -3.727 5.402 1.00 76.69 210 CYS A CA 1
ATOM 1733 C C . CYS A 1 210 ? -7.152 -3.552 4.815 1.00 76.69 210 CYS A C 1
ATOM 1735 O O . CYS A 1 210 ? -7.013 -3.623 3.601 1.00 76.69 210 CYS A O 1
ATOM 1737 N N . LEU A 1 211 ? -6.123 -3.444 5.666 1.00 76.69 211 LEU A N 1
ATOM 1738 C CA . LEU A 1 211 ? -4.724 -3.377 5.222 1.00 76.69 211 LEU A CA 1
ATOM 1739 C C . LEU A 1 211 ? -4.310 -4.596 4.398 1.00 76.69 211 LEU A C 1
ATOM 1741 O O . LEU A 1 211 ? -3.696 -4.444 3.355 1.00 76.69 211 LEU A O 1
ATOM 1745 N N . LEU A 1 212 ? -4.666 -5.804 4.848 1.00 80.38 212 LEU A N 1
ATOM 1746 C CA . LEU A 1 212 ? -4.343 -7.025 4.107 1.00 80.38 212 LEU A CA 1
ATOM 1747 C C . LEU A 1 212 ? -5.020 -7.071 2.740 1.00 80.38 212 LEU A C 1
ATOM 1749 O O . LEU A 1 212 ? -4.395 -7.473 1.768 1.00 80.38 212 LEU A O 1
ATOM 1753 N N . VAL A 1 213 ? -6.293 -6.674 2.668 1.00 76.50 213 VAL A N 1
ATOM 1754 C CA . VAL A 1 213 ? -7.023 -6.627 1.397 1.00 76.50 213 VAL A CA 1
ATOM 1755 C C . VAL A 1 213 ? -6.389 -5.607 0.459 1.00 76.50 213 VAL A C 1
ATOM 1757 O O . VAL A 1 213 ? -6.235 -5.920 -0.709 1.00 76.50 213 VAL A O 1
ATOM 1760 N N . GLN A 1 214 ? -5.959 -4.446 0.962 1.00 71.19 214 GLN A N 1
ATOM 1761 C CA . GLN A 1 214 ? -5.221 -3.461 0.164 1.00 71.19 214 GLN A CA 1
ATOM 1762 C C . GLN A 1 214 ? -3.905 -4.040 -0.375 1.00 71.19 214 GLN A C 1
ATOM 1764 O O . GLN A 1 214 ? -3.652 -3.944 -1.562 1.00 71.19 214 GLN A O 1
ATOM 1769 N N . THR A 1 215 ? -3.129 -4.749 0.451 1.00 71.75 215 THR A N 1
ATOM 1770 C CA . THR A 1 215 ? -1.874 -5.384 0.005 1.00 71.75 215 THR A CA 1
ATOM 1771 C C . THR A 1 215 ? -2.083 -6.509 -1.019 1.00 71.75 215 THR A C 1
ATOM 1773 O O . THR A 1 215 ? -1.223 -6.729 -1.861 1.00 71.75 215 THR A O 1
ATOM 1776 N N . ILE A 1 216 ? -3.193 -7.251 -0.939 1.00 69.94 216 ILE A N 1
ATOM 1777 C CA . ILE A 1 216 ? -3.497 -8.363 -1.861 1.00 69.94 216 ILE A CA 1
ATOM 1778 C C . ILE A 1 216 ? -4.144 -7.861 -3.162 1.00 69.94 216 ILE A C 1
ATOM 1780 O O . ILE A 1 216 ? -4.005 -8.505 -4.196 1.00 69.94 216 ILE A O 1
ATOM 1784 N N . ALA A 1 217 ? -4.870 -6.742 -3.112 1.00 63.47 217 ALA A N 1
ATOM 1785 C CA . ALA A 1 217 ? -5.607 -6.194 -4.248 1.00 63.47 217 ALA A CA 1
ATOM 1786 C C . ALA A 1 217 ? -4.773 -5.265 -5.150 1.00 63.47 217 ALA A C 1
ATOM 1788 O O . ALA A 1 217 ? -5.291 -4.835 -6.179 1.00 63.47 217 ALA A O 1
ATOM 1789 N N . ASP A 1 218 ? -3.520 -4.962 -4.793 1.00 58.44 218 ASP A N 1
ATOM 1790 C CA . ASP A 1 218 ? -2.638 -4.123 -5.609 1.00 58.44 218 ASP A CA 1
ATOM 1791 C C . ASP A 1 218 ? -2.250 -4.843 -6.928 1.00 58.44 218 ASP A C 1
ATOM 1793 O O . ASP A 1 218 ? -1.648 -5.922 -6.884 1.00 58.44 218 ASP A O 1
ATOM 1797 N N . PRO A 1 219 ? -2.529 -4.257 -8.114 1.00 49.75 219 PRO A N 1
ATOM 1798 C CA . PRO A 1 219 ? -2.295 -4.883 -9.428 1.00 49.75 219 PRO A CA 1
ATOM 1799 C C . PRO A 1 219 ? -0.825 -5.141 -9.805 1.00 49.75 219 PRO A C 1
ATOM 1801 O O . PRO A 1 219 ? -0.551 -5.704 -10.862 1.00 49.75 219 PRO A O 1
ATOM 1804 N N . ILE A 1 220 ? 0.133 -4.715 -8.977 1.00 47.56 220 ILE A N 1
ATOM 1805 C CA . ILE A 1 220 ? 1.572 -4.713 -9.294 1.00 47.56 220 ILE A CA 1
ATOM 1806 C C . ILE A 1 220 ? 2.186 -6.131 -9.226 1.00 47.56 220 ILE A C 1
ATOM 1808 O O . ILE A 1 220 ? 3.283 -6.358 -9.732 1.00 47.56 220 ILE A O 1
ATOM 1812 N N . LEU A 1 221 ? 1.482 -7.120 -8.660 1.00 40.62 221 LEU A N 1
ATOM 1813 C CA . LEU A 1 221 ? 1.876 -8.533 -8.712 1.00 40.62 221 LEU A CA 1
ATOM 1814 C C . LEU A 1 221 ? 1.215 -9.230 -9.920 1.00 40.62 221 LEU A C 1
ATOM 1816 O O . LEU A 1 221 ? 0.005 -9.478 -9.889 1.00 40.62 221 LEU A O 1
ATOM 1820 N N . PRO A 1 222 ? 1.973 -9.600 -10.972 1.00 32.47 222 PRO A N 1
ATOM 1821 C CA . PRO A 1 222 ? 1.431 -10.309 -12.125 1.00 32.47 222 PRO A CA 1
ATOM 1822 C C . PRO A 1 222 ? 1.096 -11.746 -11.706 1.00 32.47 222 PRO A C 1
ATOM 1824 O O . PRO A 1 222 ? 1.943 -12.634 -11.751 1.00 32.47 222 PRO A O 1
ATOM 1827 N N . GLY A 1 223 ? -0.124 -11.984 -11.217 1.00 35.09 223 GLY A N 1
ATOM 1828 C CA . GLY A 1 223 ? -0.481 -13.333 -10.773 1.00 35.09 223 GLY A CA 1
ATOM 1829 C C . GLY A 1 223 ? -1.766 -13.530 -9.976 1.00 35.09 223 GLY A C 1
ATOM 1830 O O . GLY A 1 223 ? -1.822 -14.477 -9.195 1.00 35.09 223 GLY A O 1
ATOM 1831 N N . SER A 1 224 ? -2.812 -12.710 -10.123 1.00 32.72 224 SER A N 1
ATOM 1832 C CA . SER A 1 224 ? -4.124 -13.066 -9.547 1.00 32.72 224 SER A CA 1
ATOM 1833 C C . SER A 1 224 ? -5.318 -12.504 -10.316 1.00 32.72 224 SER A C 1
ATOM 1835 O O . SER A 1 224 ? -6.096 -11.701 -9.819 1.00 32.72 224 SER A O 1
ATOM 1837 N N . MET A 1 225 ? -5.525 -13.041 -11.519 1.00 35.31 225 MET A N 1
ATOM 1838 C CA . MET A 1 225 ? -6.859 -13.185 -12.119 1.00 35.31 225 MET A CA 1
ATOM 1839 C C . MET A 1 225 ? -7.418 -14.596 -11.854 1.00 35.31 225 MET A C 1
ATOM 1841 O O . MET A 1 225 ? -7.968 -15.237 -12.742 1.00 35.31 225 MET A O 1
ATOM 1845 N N . THR A 1 226 ? -7.268 -15.122 -10.632 1.00 32.91 226 THR A N 1
ATOM 1846 C CA . THR A 1 226 ? -7.963 -16.353 -10.221 1.00 32.91 226 THR A CA 1
ATOM 1847 C C . THR A 1 226 ? -8.791 -16.105 -8.963 1.00 32.91 226 THR A C 1
ATOM 1849 O O . THR A 1 226 ? -8.307 -16.133 -7.840 1.00 32.91 226 THR A O 1
ATOM 1852 N N . GLY A 1 227 ? -10.077 -15.817 -9.179 1.00 36.78 227 GLY A N 1
ATOM 1853 C CA . GLY A 1 227 ? -11.181 -16.298 -8.342 1.00 36.78 227 GLY A CA 1
ATOM 1854 C C . GLY A 1 227 ? -11.074 -16.189 -6.816 1.00 36.78 227 GLY A C 1
ATOM 1855 O O . GLY A 1 227 ? -11.556 -17.091 -6.131 1.00 36.78 227 GLY A O 1
ATOM 1856 N N . ALA A 1 228 ? -10.509 -15.121 -6.249 1.00 30.66 228 ALA A N 1
ATOM 1857 C CA . ALA A 1 228 ? -10.689 -14.859 -4.823 1.00 30.66 228 ALA A CA 1
ATOM 1858 C C . ALA A 1 228 ? -12.141 -14.397 -4.585 1.00 30.66 228 ALA A C 1
ATOM 1860 O O . ALA A 1 228 ? -12.616 -13.493 -5.279 1.00 30.66 228 ALA A O 1
ATOM 1861 N N . PRO A 1 229 ? -12.884 -14.997 -3.636 1.00 34.09 229 PRO A N 1
ATOM 1862 C CA . PRO A 1 229 ? -14.265 -14.615 -3.402 1.00 34.09 229 PRO A CA 1
ATOM 1863 C C . PRO A 1 229 ? -14.298 -13.155 -2.958 1.00 34.09 229 PRO A C 1
ATOM 1865 O O . PRO A 1 229 ? -13.497 -12.744 -2.116 1.00 34.09 229 PRO A O 1
ATOM 1868 N N . ALA A 1 230 ? -15.259 -12.408 -3.499 1.00 34.91 230 ALA A N 1
ATOM 1869 C CA . ALA A 1 230 ? -15.626 -11.041 -3.145 1.00 34.91 230 ALA A CA 1
ATOM 1870 C C . ALA A 1 230 ? -16.105 -10.913 -1.681 1.00 34.91 230 ALA A C 1
ATOM 1872 O O . ALA A 1 230 ? -17.196 -10.432 -1.392 1.00 34.91 230 ALA A O 1
ATOM 1873 N N . ASN A 1 231 ? -15.289 -11.337 -0.720 1.00 38.00 231 ASN A N 1
ATOM 1874 C CA . ASN A 1 231 ? -15.460 -11.037 0.689 1.00 38.00 231 ASN A CA 1
ATOM 1875 C C . ASN A 1 231 ? -14.778 -9.703 0.965 1.00 38.00 231 ASN A C 1
ATOM 1877 O O . ASN A 1 231 ? -13.725 -9.621 1.598 1.00 38.00 231 ASN A O 1
ATOM 1881 N N . ILE A 1 232 ? -15.433 -8.649 0.483 1.00 42.06 232 ILE A N 1
ATOM 1882 C CA . ILE A 1 232 ? -15.272 -7.293 0.988 1.00 42.06 232 ILE A CA 1
ATOM 1883 C C . ILE A 1 232 ? -15.202 -7.381 2.531 1.00 42.06 232 ILE A C 1
ATOM 1885 O O . ILE A 1 232 ? -16.087 -7.997 3.140 1.00 42.06 232 ILE A O 1
ATOM 1889 N N . PRO A 1 233 ? -14.167 -6.829 3.198 1.00 41.38 233 PRO A N 1
ATOM 1890 C CA . PRO A 1 233 ? -14.062 -6.906 4.649 1.00 41.38 233 PRO A CA 1
ATOM 1891 C C . PRO A 1 233 ? -15.348 -6.367 5.287 1.00 41.38 233 PRO A C 1
ATOM 1893 O O . PRO A 1 233 ? -15.847 -5.308 4.901 1.00 41.38 233 PRO A O 1
ATOM 1896 N N . LYS A 1 234 ? -15.883 -7.100 6.278 1.00 42.47 234 LYS A N 1
ATOM 1897 C CA . LYS A 1 234 ? -17.147 -6.835 7.007 1.00 42.47 234 LYS A CA 1
ATOM 1898 C C . LYS A 1 234 ? -17.265 -5.424 7.612 1.00 42.47 234 LYS A C 1
ATOM 1900 O O . LYS A 1 234 ? -18.307 -5.085 8.171 1.00 42.47 234 LYS A O 1
ATOM 1905 N N . CYS A 1 235 ? -16.239 -4.586 7.483 1.00 41.25 235 CYS A N 1
ATOM 1906 C CA . CYS A 1 235 ? -16.317 -3.140 7.645 1.00 41.25 235 CYS A CA 1
ATOM 1907 C C . CYS A 1 235 ? -17.351 -2.473 6.712 1.00 41.25 235 CYS A C 1
ATOM 1909 O O . CYS A 1 235 ? -17.915 -1.454 7.102 1.00 41.25 235 CYS A O 1
ATOM 1911 N N . PHE A 1 236 ? -17.657 -3.054 5.544 1.00 37.84 236 PHE A N 1
ATOM 1912 C CA . PHE A 1 236 ? -18.686 -2.534 4.627 1.00 37.84 236 PHE A CA 1
ATOM 1913 C C . PHE A 1 236 ? -20.110 -3.007 4.919 1.00 37.84 236 PHE A C 1
ATOM 1915 O O . PHE A 1 236 ? -21.064 -2.405 4.439 1.00 37.84 236 PHE A O 1
ATOM 1922 N N . SER A 1 237 ? -20.276 -4.041 5.747 1.00 35.78 237 SER A N 1
ATOM 1923 C CA . SER A 1 237 ? -21.572 -4.681 5.989 1.00 35.78 237 SER A CA 1
ATOM 1924 C C . SER A 1 237 ? -21.980 -4.684 7.465 1.00 35.78 237 SER A C 1
ATOM 1926 O O . SER A 1 237 ? -22.576 -5.647 7.945 1.00 35.78 237 SER A O 1
ATOM 1928 N N . GLN A 1 238 ? -21.691 -3.617 8.214 1.00 42.25 238 GLN A N 1
ATOM 1929 C CA . GLN A 1 238 ? -22.424 -3.356 9.462 1.00 42.25 238 GLN A CA 1
ATOM 1930 C C . GLN A 1 238 ? -23.517 -2.315 9.254 1.00 42.25 238 GLN A C 1
ATOM 1932 O O . GLN A 1 238 ? -23.647 -1.348 9.998 1.00 42.25 238 GLN A O 1
ATOM 1937 N N . PHE A 1 239 ? -24.360 -2.599 8.267 1.00 39.75 239 PHE A N 1
ATOM 1938 C CA . PHE A 1 239 ? -25.793 -2.418 8.421 1.00 39.75 239 PHE A CA 1
ATOM 1939 C C . PHE A 1 239 ? -26.393 -3.811 8.669 1.00 39.75 239 PHE A C 1
ATOM 1941 O O . PHE A 1 239 ? -26.904 -4.450 7.759 1.00 39.75 239 PHE A O 1
ATOM 1948 N N . ASP A 1 240 ? -26.252 -4.324 9.896 1.00 34.59 240 ASP A N 1
ATOM 1949 C CA . ASP A 1 240 ? -27.127 -5.403 10.368 1.00 34.59 240 ASP A CA 1
ATOM 1950 C C . ASP A 1 240 ? -28.389 -4.725 10.942 1.00 34.59 240 ASP A C 1
ATOM 1952 O O . ASP A 1 240 ? -28.288 -3.975 11.926 1.00 34.59 240 ASP A O 1
ATOM 1956 N N . PRO A 1 241 ? -29.561 -4.887 10.302 1.00 39.47 241 PRO A N 1
ATOM 1957 C CA . PRO A 1 241 ? -30.793 -4.171 10.598 1.00 39.47 241 PRO A CA 1
ATOM 1958 C C . PRO A 1 241 ? -31.510 -4.771 11.814 1.00 39.47 241 PRO A C 1
ATOM 1960 O O . PRO A 1 241 ? -32.661 -5.193 11.760 1.00 39.47 241 PRO A O 1
ATOM 1963 N N . LYS A 1 242 ? -30.866 -4.707 12.974 1.00 46.41 242 LYS A N 1
ATOM 1964 C CA . LYS A 1 242 ? -31.591 -4.445 14.218 1.00 46.41 242 LYS A CA 1
ATOM 1965 C C . LYS A 1 242 ? -31.076 -3.126 14.741 1.00 46.41 242 LYS A C 1
ATOM 1967 O O . LYS A 1 242 ? -30.202 -3.083 15.602 1.00 46.41 242 LYS A O 1
ATOM 1972 N N . THR A 1 243 ? -31.594 -2.029 14.185 1.00 59.38 243 THR A N 1
ATOM 1973 C CA . THR A 1 243 ? -31.382 -0.691 14.739 1.00 59.38 243 THR A CA 1
ATOM 1974 C C . THR A 1 243 ? -31.844 -0.722 16.187 1.00 59.38 243 THR A C 1
ATOM 1976 O O . THR A 1 243 ? -33.034 -0.663 16.478 1.00 59.38 243 THR A O 1
ATOM 1979 N N . ILE A 1 244 ? -30.902 -0.890 17.110 1.00 72.69 244 ILE A N 1
ATOM 1980 C CA . ILE A 1 244 ? -31.168 -0.842 18.538 1.00 72.69 244 ILE A CA 1
ATOM 1981 C C . ILE A 1 244 ? -31.659 0.578 18.810 1.00 72.69 244 ILE A C 1
ATOM 1983 O O . ILE A 1 244 ? -30.873 1.521 18.779 1.00 72.69 244 ILE A O 1
ATOM 1987 N N . ILE A 1 245 ? -32.962 0.755 19.004 1.00 84.69 245 ILE A N 1
ATOM 1988 C CA . ILE A 1 245 ? -33.567 2.070 19.201 1.00 84.69 245 ILE A CA 1
ATOM 1989 C C . ILE A 1 245 ? -33.419 2.490 20.663 1.00 84.69 245 ILE A C 1
ATOM 1991 O O . ILE A 1 245 ? -33.646 1.710 21.588 1.00 84.69 245 ILE A O 1
ATOM 1995 N N . CYS A 1 246 ? -33.034 3.746 20.891 1.00 88.75 246 CYS A N 1
ATOM 1996 C CA . CYS A 1 246 ? -33.051 4.343 22.218 1.00 88.75 246 CYS A CA 1
ATOM 1997 C C . CYS A 1 246 ? -34.480 4.333 22.765 1.00 88.75 246 CYS A C 1
ATOM 1999 O O . CYS A 1 246 ? -35.336 5.074 22.278 1.00 88.75 246 CYS A O 1
ATOM 2001 N N . LYS A 1 247 ? -34.711 3.580 23.843 1.00 89.62 247 LYS A N 1
ATOM 2002 C CA . LYS A 1 247 ? -36.034 3.456 24.471 1.00 89.62 247 LYS A CA 1
ATOM 2003 C C . LYS A 1 247 ? -36.577 4.773 25.047 1.00 89.62 247 LYS A C 1
ATOM 2005 O O . LYS A 1 247 ? -37.764 4.885 25.334 1.00 89.62 247 LYS A O 1
ATOM 2010 N N . ILE A 1 248 ? -35.727 5.792 25.188 1.00 89.81 248 ILE A N 1
ATOM 2011 C CA . ILE A 1 248 ? -36.129 7.112 25.687 1.00 89.81 248 ILE A CA 1
ATOM 2012 C C . ILE A 1 248 ? -36.587 8.027 24.545 1.00 89.81 248 ILE A C 1
ATOM 2014 O O . ILE A 1 248 ? -37.643 8.648 24.641 1.00 89.81 248 ILE A O 1
ATOM 2018 N N . CYS A 1 249 ? -35.816 8.122 23.460 1.00 85.81 249 CYS A N 1
ATOM 2019 C CA . CYS A 1 249 ? -35.986 9.187 22.463 1.00 85.81 249 CYS A CA 1
ATOM 2020 C C . CYS A 1 249 ? -36.094 8.710 21.008 1.00 85.81 249 CYS A C 1
ATOM 2022 O O . CYS A 1 249 ? -35.908 9.533 20.123 1.00 85.81 249 CYS A O 1
ATOM 2024 N N . GLY A 1 250 ? -36.237 7.411 20.736 1.00 80.75 250 GLY A N 1
ATOM 2025 C CA . GLY A 1 250 ? -36.451 6.900 19.370 1.00 80.75 250 GLY A CA 1
ATOM 2026 C C . GLY A 1 250 ? -35.230 6.944 18.433 1.00 80.75 250 GLY A C 1
ATOM 2027 O O . GLY A 1 250 ? -35.171 6.220 17.449 1.00 80.75 250 GLY A O 1
ATOM 2028 N N . TYR A 1 251 ? -34.202 7.737 18.749 1.00 82.50 251 TYR A N 1
ATOM 2029 C CA . TYR A 1 251 ? -32.952 7.794 17.980 1.00 82.50 251 TYR A CA 1
ATOM 2030 C C . TYR A 1 251 ? -32.123 6.500 18.068 1.00 82.50 251 TYR A C 1
ATOM 2032 O O . TYR A 1 251 ? -32.249 5.759 19.047 1.00 82.50 251 TYR A O 1
ATOM 2040 N N . PRO A 1 252 ? -31.168 6.288 17.138 1.00 82.12 252 PRO A N 1
ATOM 2041 C CA . PRO A 1 252 ? -30.225 5.175 17.203 1.00 82.12 252 PRO A CA 1
ATOM 2042 C C . PRO A 1 252 ? -29.519 5.068 18.568 1.00 82.12 252 PRO A C 1
ATOM 2044 O O . PRO A 1 252 ? -28.808 5.974 19.033 1.00 82.12 252 PRO A O 1
ATOM 2047 N N . GLY A 1 253 ? -29.767 3.950 19.241 1.00 82.12 253 GLY A N 1
ATOM 2048 C CA . GLY A 1 253 ? -29.174 3.550 20.509 1.00 82.12 253 GLY A CA 1
ATOM 2049 C C . GLY A 1 253 ? -27.728 3.093 20.333 1.00 82.12 253 GLY A C 1
ATOM 2050 O O . GLY A 1 253 ? -27.300 2.705 19.252 1.00 82.12 253 GLY A O 1
ATOM 2051 N N . HIS A 1 254 ? -26.946 3.192 21.407 1.00 78.25 254 HIS A N 1
ATOM 2052 C CA . HIS A 1 254 ? -25.512 2.877 21.393 1.00 78.25 254 HIS A CA 1
ATOM 2053 C C . HIS A 1 254 ? -25.126 1.751 22.367 1.00 78.25 254 HIS A C 1
ATOM 2055 O O . HIS A 1 254 ? -23.938 1.443 22.491 1.00 78.25 254 HIS A O 1
ATOM 2061 N N . GLY A 1 255 ? -26.112 1.146 23.034 1.00 79.81 255 GLY A N 1
ATOM 2062 C CA . GLY A 1 255 ? -25.939 0.087 24.026 1.00 79.81 255 GLY A CA 1
ATOM 2063 C C . GLY A 1 255 ? -26.833 0.288 25.251 1.00 79.81 255 GLY A C 1
ATOM 2064 O O . GLY A 1 255 ? -27.691 1.175 25.270 1.00 79.81 255 GLY A O 1
A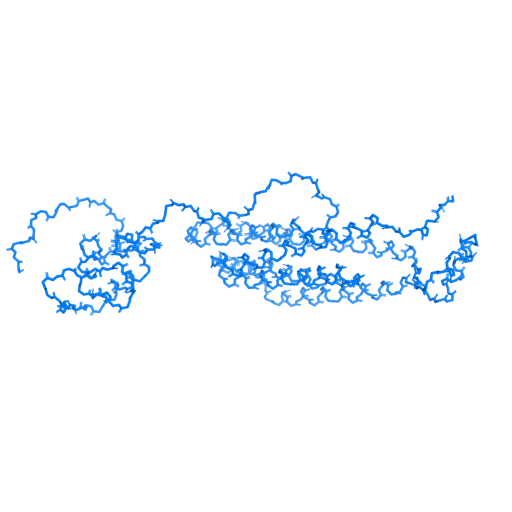TOM 2065 N N . VAL A 1 256 ? -26.627 -0.550 26.267 1.00 83.94 256 VAL A N 1
ATOM 2066 C CA . VAL A 1 256 ? -27.295 -0.454 27.572 1.00 83.94 256 VAL A CA 1
ATOM 2067 C C . VAL A 1 256 ? -26.523 0.518 28.465 1.00 83.94 256 VAL A C 1
ATOM 2069 O O . VAL A 1 256 ? -25.316 0.374 28.653 1.00 83.94 256 VAL A O 1
ATOM 2072 N N . HIS A 1 257 ? -27.217 1.506 29.021 1.00 87.94 257 HIS A N 1
ATOM 2073 C CA . HIS A 1 257 ? -26.692 2.446 30.007 1.00 87.94 257 HIS A CA 1
ATOM 2074 C C . HIS A 1 257 ? -27.700 2.552 31.149 1.00 87.94 257 HIS A C 1
ATOM 2076 O O . HIS A 1 257 ? -28.886 2.741 30.880 1.00 87.94 257 HIS A O 1
ATOM 2082 N N . PHE A 1 258 ? -27.239 2.441 32.399 1.00 90.25 258 PHE A N 1
ATOM 2083 C CA . PHE A 1 258 ? -28.111 2.492 33.580 1.00 90.25 258 PHE A CA 1
ATOM 2084 C C . PHE A 1 258 ? -29.249 1.455 33.525 1.00 90.25 258 PHE A C 1
ATOM 2086 O O . PHE A 1 258 ? -30.372 1.747 33.902 1.00 90.25 258 PHE A O 1
ATOM 2093 N N . GLY A 1 259 ? -28.989 0.264 32.973 1.00 85.88 259 GLY A N 1
ATOM 2094 C CA . GLY A 1 259 ? -29.984 -0.813 32.850 1.00 85.88 259 GLY A CA 1
ATOM 2095 C C . GLY A 1 259 ? -30.900 -0.748 31.618 1.00 85.88 259 GLY A C 1
ATOM 2096 O O . GLY A 1 259 ? -31.624 -1.704 31.358 1.00 85.88 259 GLY A O 1
ATOM 2097 N N . VAL A 1 260 ? -30.840 0.313 30.800 1.00 89.06 260 VAL A N 1
ATOM 2098 C CA . VAL A 1 260 ? -31.748 0.498 29.650 1.00 89.06 260 VAL A CA 1
ATOM 2099 C C . VAL A 1 260 ? -30.985 0.774 28.356 1.00 89.06 260 VAL A C 1
ATOM 2101 O O . VAL A 1 260 ? -29.968 1.467 28.339 1.00 89.06 260 VAL A O 1
ATOM 2104 N N . ILE A 1 261 ? -31.493 0.270 27.230 1.00 87.00 261 ILE A N 1
ATOM 2105 C CA . ILE A 1 261 ? -30.982 0.605 25.896 1.00 87.00 261 ILE A CA 1
ATOM 2106 C C . ILE A 1 261 ? -31.210 2.094 25.603 1.00 87.00 261 ILE A C 1
ATOM 2108 O O . ILE A 1 261 ? -32.350 2.541 25.439 1.00 87.00 261 ILE A O 1
ATOM 2112 N N . THR A 1 262 ? -30.129 2.866 25.477 1.00 88.56 262 THR A N 1
ATOM 2113 C CA . THR A 1 262 ? -30.211 4.315 25.246 1.00 88.56 262 THR A CA 1
ATOM 2114 C C . THR A 1 262 ? -29.180 4.826 24.234 1.00 88.56 262 THR A C 1
ATOM 2116 O O . THR A 1 262 ? -28.208 4.158 23.877 1.00 88.56 262 THR A O 1
ATOM 2119 N N . CYS A 1 263 ? -29.398 6.037 23.717 1.00 89.69 263 CYS A N 1
ATOM 2120 C CA . CYS A 1 263 ? -28.383 6.777 22.972 1.00 89.69 263 CYS A CA 1
ATOM 2121 C C . CYS A 1 263 ? -27.434 7.507 23.940 1.00 89.69 263 CYS A C 1
ATOM 2123 O O . CYS A 1 263 ? -27.798 7.817 25.078 1.00 89.69 263 CYS A O 1
ATOM 2125 N N . ARG A 1 264 ? -26.238 7.879 23.462 1.00 87.88 264 ARG A N 1
ATOM 2126 C CA . ARG A 1 264 ? -25.225 8.598 24.264 1.00 87.88 264 ARG A CA 1
ATOM 2127 C C . ARG A 1 264 ? -25.757 9.872 24.930 1.00 87.88 264 ARG A C 1
ATOM 2129 O O . ARG A 1 264 ? -25.359 10.193 26.045 1.00 87.88 264 ARG A O 1
ATOM 2136 N N . ALA A 1 265 ? -26.669 10.585 24.267 1.00 87.44 265 ALA A N 1
ATOM 2137 C CA . ALA A 1 265 ? -27.244 11.817 24.800 1.00 87.44 265 ALA A CA 1
ATOM 2138 C C . ALA A 1 265 ? -28.175 11.563 25.999 1.00 87.44 265 ALA A C 1
ATOM 2140 O O . ALA A 1 265 ? -28.125 12.313 26.969 1.00 87.44 265 ALA A O 1
ATOM 2141 N N . CYS A 1 266 ? -29.006 10.514 25.959 1.00 89.75 266 CYS A N 1
ATOM 2142 C CA . CYS A 1 266 ? -29.876 10.146 27.084 1.00 89.75 266 CYS A CA 1
ATOM 2143 C C . CYS A 1 266 ? -29.073 9.595 28.266 1.00 89.75 266 CYS A C 1
ATOM 2145 O O . CYS A 1 266 ? -29.355 9.962 29.402 1.00 89.75 266 CYS A O 1
ATOM 2147 N N . ALA A 1 267 ? -28.025 8.811 27.999 1.00 90.31 267 ALA A N 1
ATOM 2148 C CA . ALA A 1 267 ? -27.110 8.348 29.038 1.00 90.31 267 ALA A CA 1
ATOM 2149 C C . ALA A 1 267 ? -26.400 9.520 29.741 1.00 90.31 267 ALA A C 1
ATOM 2151 O O . ALA A 1 267 ? -26.379 9.593 30.967 1.00 90.31 267 ALA A O 1
ATOM 2152 N N . ALA A 1 268 ? -25.866 10.481 28.979 1.00 89.44 268 ALA A N 1
ATOM 2153 C CA . ALA A 1 268 ? -25.219 11.662 29.549 1.00 89.44 268 ALA A CA 1
ATOM 2154 C C . ALA A 1 268 ? -26.200 12.550 30.334 1.00 89.44 268 ALA A C 1
ATOM 2156 O O . ALA A 1 268 ? -25.833 13.069 31.386 1.00 89.44 268 ALA A O 1
ATOM 2157 N N . PHE A 1 269 ? -27.435 12.703 29.844 1.00 91.31 269 PHE A N 1
ATOM 2158 C CA . PHE A 1 269 ? -28.498 13.427 30.541 1.00 91.31 269 PHE A CA 1
ATOM 2159 C C . PHE A 1 269 ? -28.823 12.790 31.900 1.00 91.31 269 PHE A C 1
ATOM 2161 O O . PHE A 1 269 ? -28.816 13.487 32.911 1.00 91.31 269 PHE A O 1
ATOM 2168 N N . PHE A 1 270 ? -29.033 11.471 31.937 1.00 90.75 270 PHE A N 1
ATOM 2169 C CA . PHE A 1 270 ? -29.352 10.755 33.173 1.00 90.75 270 PHE A CA 1
ATOM 2170 C C . PHE A 1 270 ? -28.186 10.774 34.170 1.00 90.75 270 PHE A C 1
ATOM 2172 O O . PHE A 1 270 ? -28.379 11.064 35.343 1.00 90.75 270 PHE A O 1
ATOM 2179 N N . ARG A 1 271 ? -26.946 10.595 33.695 1.00 90.75 271 ARG A N 1
ATOM 2180 C CA . ARG A 1 271 ? -25.748 10.725 34.538 1.00 90.75 271 ARG A CA 1
ATOM 2181 C C . ARG A 1 271 ? -25.649 12.099 35.205 1.00 90.75 271 ARG A C 1
ATOM 2183 O O . ARG A 1 271 ? -25.288 12.184 36.368 1.00 90.75 271 ARG A O 1
ATOM 2190 N N . ARG A 1 272 ? -25.952 13.173 34.466 1.00 88.25 272 ARG A N 1
ATOM 2191 C CA . ARG A 1 272 ? -25.942 14.546 34.995 1.00 88.25 272 ARG A CA 1
ATOM 2192 C C . ARG A 1 272 ? -26.993 14.743 36.082 1.00 88.25 272 ARG A C 1
ATOM 2194 O O . ARG A 1 272 ? -26.686 15.374 37.080 1.00 88.25 272 ARG A O 1
ATOM 2201 N N . PHE A 1 273 ? -28.189 14.189 35.894 1.00 87.19 273 PHE A N 1
ATOM 2202 C CA . PHE A 1 273 ? -29.222 14.176 36.928 1.00 87.19 273 PHE A CA 1
ATOM 2203 C C . PHE A 1 273 ? -28.731 13.482 38.206 1.00 87.19 273 PHE A C 1
ATOM 2205 O O . PHE A 1 273 ? -28.801 14.086 39.268 1.00 87.19 273 PHE A O 1
ATOM 2212 N N . VAL A 1 274 ? -28.165 12.275 38.083 1.00 86.56 274 VAL A N 1
ATOM 2213 C CA . VAL A 1 274 ? -27.677 11.489 39.230 1.00 86.56 274 VAL A CA 1
ATOM 2214 C C . VAL A 1 274 ? -26.533 12.195 39.965 1.00 86.56 274 VAL A C 1
ATOM 2216 O O . VAL A 1 274 ? -26.562 12.289 41.183 1.00 86.56 274 VAL A O 1
ATOM 2219 N N . VAL A 1 275 ? -25.531 12.707 39.241 1.00 84.38 275 VAL A N 1
ATOM 2220 C CA . VAL A 1 275 ? -24.332 13.310 39.856 1.00 84.38 275 VAL A CA 1
ATOM 2221 C C . VAL A 1 275 ? -24.623 14.671 40.486 1.00 84.38 275 VAL A C 1
ATOM 2223 O O . VAL A 1 275 ? -24.065 14.988 41.528 1.00 84.38 275 VAL A O 1
ATOM 2226 N N . MET A 1 276 ? -25.461 15.490 39.848 1.00 82.50 276 MET A N 1
ATOM 2227 C CA . MET A 1 276 ? -25.717 16.866 40.290 1.00 82.50 276 MET A CA 1
ATOM 2228 C C . MET A 1 276 ? -27.032 17.019 41.068 1.00 82.50 276 MET A C 1
ATOM 2230 O O . MET A 1 276 ? -27.404 18.142 41.386 1.00 82.50 276 MET A O 1
ATOM 2234 N N . ASN A 1 277 ? -27.752 15.922 41.332 1.00 79.50 277 ASN A N 1
ATOM 2235 C CA . ASN A 1 277 ? -29.046 15.901 42.022 1.00 79.50 277 ASN A CA 1
ATOM 2236 C C . ASN A 1 277 ? -30.054 16.944 41.485 1.00 79.50 277 ASN A C 1
ATOM 2238 O O . ASN A 1 277 ? -30.687 17.686 42.235 1.00 79.50 277 ASN A O 1
ATOM 2242 N N . LEU A 1 278 ? -30.150 17.057 40.156 1.00 80.75 278 LEU A N 1
ATOM 2243 C CA . LEU A 1 278 ? -30.911 18.132 39.510 1.00 80.75 278 LEU A CA 1
ATOM 2244 C C . LEU A 1 278 ? -32.420 17.902 39.599 1.00 80.75 278 LEU A C 1
ATOM 2246 O O . LEU A 1 278 ? -32.917 16.864 39.179 1.00 80.75 278 LEU A O 1
ATOM 2250 N N . GLN A 1 279 ? -33.170 18.920 40.006 1.00 81.81 279 GLN A N 1
ATOM 2251 C CA . GLN A 1 279 ? -34.627 18.915 39.896 1.00 81.81 279 GLN A CA 1
ATOM 2252 C C . GLN A 1 279 ? -35.060 19.615 38.602 1.00 81.81 279 GLN A C 1
ATOM 2254 O O . GLN A 1 279 ? -34.539 20.669 38.236 1.00 81.81 279 GLN A O 1
ATOM 2259 N N . TYR A 1 280 ? -36.000 19.012 37.873 1.00 85.69 280 TYR A N 1
ATOM 2260 C CA . TYR A 1 280 ? -36.565 19.593 36.655 1.00 85.69 280 TYR A CA 1
ATOM 2261 C C . TYR A 1 280 ? -38.076 19.735 36.806 1.00 85.69 280 TYR A C 1
ATOM 2263 O O . TYR A 1 280 ? -38.738 18.758 37.146 1.00 85.69 280 TYR A O 1
ATOM 2271 N N . SER A 1 281 ? -38.621 20.894 36.437 1.00 82.81 281 SER A N 1
ATOM 2272 C CA . SER A 1 281 ? -40.068 21.141 36.371 1.00 82.81 281 SER A CA 1
ATOM 2273 C C . SER A 1 281 ? -40.529 21.256 34.917 1.00 82.81 281 SER A C 1
ATOM 2275 O O . SER A 1 281 ? -39.806 21.781 34.063 1.00 82.81 281 SER A O 1
ATOM 2277 N N . CYS A 1 282 ? -41.709 20.717 34.603 1.00 83.75 282 CYS A N 1
ATOM 2278 C CA . CYS A 1 282 ? -42.306 20.865 33.277 1.00 83.75 282 CYS A CA 1
ATOM 2279 C C . CYS A 1 282 ? -43.028 22.211 33.177 1.00 83.75 282 CYS A C 1
ATOM 2281 O O . CYS A 1 282 ? -43.878 22.509 34.005 1.00 83.75 282 CYS A O 1
ATOM 2283 N N . VAL A 1 283 ? -42.744 22.986 32.128 1.00 79.31 283 VAL A N 1
ATOM 2284 C CA . VAL A 1 283 ? -43.420 24.275 31.874 1.00 79.31 283 VAL A CA 1
ATOM 2285 C C . VAL A 1 283 ? -44.871 24.083 31.407 1.00 79.31 283 VAL A C 1
ATOM 2287 O O . VAL A 1 283 ? -45.694 24.967 31.574 1.00 79.31 283 VAL A O 1
ATOM 2290 N N . LYS A 1 284 ? -45.199 22.922 30.826 1.00 77.31 284 LYS A N 1
ATOM 2291 C CA . LYS A 1 284 ? -46.514 22.629 30.227 1.00 77.31 284 LYS A CA 1
ATOM 2292 C C . LYS A 1 284 ? -47.428 21.780 31.125 1.00 77.31 284 LYS A C 1
ATOM 2294 O O . LYS A 1 284 ? -48.280 21.108 30.561 1.00 77.31 284 LYS A O 1
ATOM 2299 N N . SER A 1 285 ? -47.149 21.753 32.440 1.00 65.25 285 SER A N 1
ATOM 2300 C CA . SER A 1 285 ? -47.751 21.020 33.590 1.00 65.25 285 SER A CA 1
ATOM 2301 C C . SER A 1 285 ? -48.731 19.855 33.342 1.00 65.25 285 SER A C 1
ATOM 2303 O O . SER A 1 285 ? -48.565 18.811 33.962 1.00 65.25 285 SER A O 1
ATOM 2305 N N . GLU A 1 286 ? -49.702 19.977 32.443 1.00 62.09 286 GLU A N 1
ATOM 2306 C CA . GLU A 1 286 ? -50.762 18.998 32.173 1.00 62.09 286 GLU A CA 1
ATOM 2307 C C . GLU A 1 286 ? -50.513 18.094 30.947 1.00 62.09 286 GLU A C 1
ATOM 2309 O O . GLU A 1 286 ? -51.116 17.028 30.831 1.00 62.09 286 GLU A O 1
ATOM 2314 N N . VAL A 1 287 ? -49.589 18.446 30.039 1.00 69.19 287 VAL A N 1
ATOM 2315 C CA . VAL A 1 287 ? -49.343 17.677 28.798 1.00 69.19 287 VAL A CA 1
ATOM 2316 C C . VAL A 1 287 ? -47.966 17.005 28.793 1.00 69.19 287 VAL A C 1
ATOM 2318 O O . VAL A 1 287 ? -46.920 17.658 28.886 1.00 69.19 287 VAL A O 1
ATOM 2321 N N . ARG A 1 288 ? -47.938 15.676 28.586 1.00 73.19 288 ARG A N 1
ATOM 2322 C CA . ARG A 1 288 ? -46.694 14.916 28.356 1.00 73.19 288 ARG A CA 1
ATOM 2323 C C . ARG A 1 288 ? -46.014 15.409 27.076 1.00 73.19 288 ARG A C 1
ATOM 2325 O O . ARG A 1 288 ? -46.491 15.170 25.970 1.00 73.19 288 ARG A O 1
ATOM 2332 N N . CYS A 1 289 ? -44.873 16.083 27.218 1.00 79.62 289 CYS A N 1
ATOM 2333 C CA . CYS A 1 289 ? -44.127 16.605 26.075 1.00 79.62 289 CYS A CA 1
ATOM 2334 C C . CYS A 1 289 ? -43.598 15.464 25.192 1.00 79.62 289 CYS A C 1
ATOM 2336 O O . CYS A 1 289 ? -42.923 14.558 25.684 1.00 79.62 289 CYS A O 1
ATOM 2338 N N . SER A 1 290 ? -43.839 15.550 23.880 1.00 75.19 290 SER A N 1
ATOM 2339 C CA . SER A 1 290 ? -43.233 14.629 22.915 1.00 75.19 290 SER A CA 1
ATOM 2340 C C . SER A 1 290 ? -41.706 14.748 22.943 1.00 75.19 290 SER A C 1
ATOM 2342 O O . SER A 1 290 ? -41.143 15.844 22.983 1.00 75.19 290 SER A O 1
ATOM 2344 N N . LEU A 1 291 ? -41.032 13.599 22.931 1.00 75.12 291 LEU A N 1
ATOM 2345 C CA . LEU A 1 291 ? -39.570 13.498 22.953 1.00 75.12 291 LEU A CA 1
ATOM 2346 C C . LEU A 1 291 ? -38.990 13.128 21.579 1.00 75.12 291 LEU A C 1
ATOM 2348 O O . LEU A 1 291 ? -37.797 12.835 21.488 1.00 75.12 291 LEU A O 1
ATOM 2352 N N . ASP A 1 292 ? -39.828 13.116 20.537 1.00 59.62 292 ASP A N 1
ATOM 2353 C CA . ASP A 1 292 ? -39.547 12.407 19.286 1.00 59.62 292 ASP A CA 1
ATOM 2354 C C . ASP A 1 292 ? -38.888 13.263 18.193 1.00 59.62 292 ASP A C 1
ATOM 2356 O O . ASP A 1 292 ? -38.451 12.734 17.175 1.00 59.62 292 ASP A O 1
ATOM 2360 N N . ARG A 1 293 ? -38.762 14.589 18.366 1.00 54.75 293 ARG A N 1
ATOM 2361 C CA . ARG A 1 293 ? -38.153 15.460 17.343 1.00 54.75 293 ARG A CA 1
ATOM 2362 C C . ARG A 1 293 ? -37.317 16.592 17.957 1.00 54.75 293 ARG A C 1
ATOM 2364 O O . ARG A 1 293 ? -37.808 17.390 18.743 1.00 54.75 293 ARG A O 1
ATOM 2371 N N . ILE A 1 294 ? -36.047 16.647 17.535 1.00 52.53 294 ILE A N 1
ATOM 2372 C CA . ILE A 1 294 ? -35.037 17.709 17.736 1.00 52.53 294 ILE A CA 1
ATOM 2373 C C . ILE A 1 294 ? -34.462 17.820 19.169 1.00 52.53 294 ILE A C 1
ATOM 2375 O O . ILE A 1 294 ? -35.049 18.345 20.110 1.00 52.53 294 ILE A O 1
ATOM 2379 N N . ARG A 1 295 ? -33.208 17.358 19.312 1.00 53.66 295 ARG A N 1
ATOM 2380 C CA . ARG A 1 295 ? -32.444 17.123 20.562 1.00 53.66 295 ARG A CA 1
ATOM 2381 C C . ARG A 1 295 ? -32.293 18.297 21.550 1.00 53.66 295 ARG A C 1
ATOM 2383 O O . ARG A 1 295 ? -31.761 18.063 22.635 1.00 53.66 295 ARG A O 1
ATOM 2390 N N . ARG A 1 296 ? -32.678 19.529 21.201 1.00 54.19 296 ARG A N 1
ATOM 2391 C CA . ARG A 1 296 ? -32.384 20.741 21.995 1.00 54.19 296 ARG A CA 1
ATOM 2392 C C . ARG A 1 296 ? -33.589 21.350 22.724 1.00 54.19 296 ARG A C 1
ATOM 2394 O O . ARG A 1 296 ? -33.358 22.116 23.650 1.00 54.19 296 ARG A O 1
ATOM 2401 N N . SER A 1 297 ? -34.827 20.963 22.400 1.00 57.66 297 SER A N 1
ATOM 2402 C CA . SER A 1 297 ? -36.050 21.511 23.023 1.00 57.66 297 SER A CA 1
ATOM 2403 C C . SER A 1 297 ? -36.907 20.480 23.773 1.00 57.66 297 SER A C 1
ATOM 2405 O O . SER A 1 297 ? -37.989 20.807 24.255 1.00 57.66 297 SER A O 1
ATOM 2407 N N . SER A 1 298 ? -36.439 19.235 23.929 1.00 72.75 298 SER A N 1
ATOM 2408 C CA . SER A 1 298 ? -37.173 18.221 24.698 1.00 72.75 298 SER A CA 1
ATOM 2409 C C . SER A 1 298 ? -37.253 18.618 26.177 1.00 72.75 298 SER A C 1
ATOM 2411 O O . SER A 1 298 ? -36.207 18.820 26.805 1.00 72.75 298 SER A O 1
ATOM 2413 N N . CYS A 1 299 ? -38.460 18.679 26.743 1.00 85.62 299 CYS A N 1
ATOM 2414 C CA . CYS A 1 299 ? -38.676 19.018 28.150 1.00 85.62 299 CYS A CA 1
ATOM 2415 C C . CYS A 1 299 ? -37.834 18.120 29.074 1.00 85.62 299 CYS A C 1
ATOM 2417 O O . CYS A 1 299 ? -37.945 16.891 29.034 1.00 85.62 299 CYS A O 1
ATOM 2419 N N . ARG A 1 300 ? -36.974 18.736 29.900 1.00 87.19 300 ARG A N 1
ATOM 2420 C CA . ARG A 1 300 ? -36.036 18.017 30.782 1.00 87.19 300 ARG A CA 1
ATOM 2421 C C . ARG A 1 300 ? -36.778 17.174 31.818 1.00 87.19 300 ARG A C 1
ATOM 2423 O O . ARG A 1 300 ? -36.375 16.041 32.055 1.00 87.19 300 ARG A O 1
ATOM 2430 N N . HIS A 1 301 ? -37.891 17.688 32.345 1.00 88.00 301 HIS A N 1
ATOM 2431 C CA . HIS A 1 301 ? -38.759 16.960 33.269 1.00 88.00 301 HIS A CA 1
ATOM 2432 C C . HIS A 1 301 ? -39.339 15.693 32.623 1.00 88.00 301 HIS A C 1
ATOM 2434 O O . HIS A 1 301 ? -39.050 14.591 33.080 1.00 88.00 301 HIS A O 1
ATOM 2440 N N . CYS A 1 302 ? -40.055 15.813 31.497 1.00 86.75 302 CYS A N 1
ATOM 2441 C CA . CYS A 1 302 ? -40.653 14.651 30.822 1.00 86.75 302 CYS A CA 1
ATOM 2442 C C . CYS A 1 302 ? -39.600 13.641 30.339 1.00 86.75 302 CYS A C 1
ATOM 2444 O O . CYS A 1 302 ? -39.830 12.432 30.351 1.00 86.75 302 CYS A O 1
ATOM 2446 N N . ARG A 1 303 ? -38.418 14.121 29.932 1.00 89.94 303 ARG A N 1
ATOM 2447 C CA . ARG A 1 303 ? -37.302 13.251 29.554 1.00 89.94 303 ARG A CA 1
ATOM 2448 C C . ARG A 1 303 ? -36.768 12.460 30.746 1.00 89.94 303 ARG A C 1
ATOM 2450 O O . ARG A 1 303 ? -36.517 11.269 30.589 1.00 89.94 303 ARG A O 1
ATOM 2457 N N . LEU A 1 304 ? -36.602 13.096 31.909 1.00 89.44 304 LEU A N 1
ATOM 2458 C CA . LEU A 1 304 ? -36.185 12.421 33.140 1.00 89.44 304 LEU A CA 1
ATOM 2459 C C . LEU A 1 304 ? -37.239 11.417 33.608 1.00 89.44 304 LEU A C 1
ATOM 2461 O O . LEU A 1 304 ? -36.894 10.273 33.889 1.00 89.44 304 LEU A O 1
ATOM 2465 N N . GLN A 1 305 ? -38.512 11.811 33.610 1.00 88.88 305 GLN A N 1
ATOM 2466 C CA . GLN A 1 305 ? -39.622 10.935 33.974 1.00 88.88 305 GLN A CA 1
ATOM 2467 C C . GLN A 1 305 ? -39.639 9.674 33.101 1.00 88.88 305 GLN A C 1
ATOM 2469 O O . GLN A 1 305 ? -39.740 8.567 33.623 1.00 88.88 305 GLN A O 1
ATOM 2474 N N . LYS A 1 306 ? -39.430 9.811 31.783 1.00 89.31 306 LYS A N 1
ATOM 2475 C CA . LYS A 1 306 ? -39.323 8.656 30.882 1.00 89.31 306 LYS A CA 1
ATOM 2476 C C . LYS A 1 306 ? -38.085 7.797 31.154 1.00 89.31 306 LYS A C 1
ATOM 2478 O O . LYS A 1 306 ? -38.167 6.580 31.034 1.00 89.31 306 LYS A O 1
ATOM 2483 N N . CYS A 1 307 ? -36.944 8.384 31.526 1.00 90.00 307 CYS A N 1
ATOM 2484 C CA . CYS A 1 307 ? -35.768 7.608 31.943 1.00 90.00 307 CYS A CA 1
ATOM 2485 C C . CYS A 1 307 ? -36.082 6.718 33.154 1.00 90.00 307 CYS A C 1
ATOM 2487 O O . CYS A 1 307 ? -35.778 5.527 33.123 1.00 90.00 307 CYS A O 1
ATOM 2489 N N . LEU A 1 308 ? -36.720 7.284 34.182 1.00 90.69 308 LEU A N 1
ATOM 2490 C CA . LEU A 1 308 ? -37.111 6.557 35.393 1.00 90.69 308 LEU A CA 1
ATOM 2491 C C . LEU A 1 308 ? -38.168 5.488 35.088 1.00 90.69 308 LEU A C 1
ATOM 2493 O O . LEU A 1 308 ? -38.009 4.341 35.490 1.00 90.69 308 LEU A O 1
ATOM 2497 N N . GLN A 1 309 ? -39.186 5.828 34.293 1.00 89.75 309 GLN A N 1
ATOM 2498 C CA . GLN A 1 309 ? -40.244 4.904 33.875 1.00 89.75 309 GLN A CA 1
ATOM 2499 C C . GLN A 1 309 ? -39.703 3.703 33.089 1.00 89.75 309 GLN A C 1
ATOM 2501 O O . GLN A 1 309 ? -40.173 2.584 33.264 1.00 89.75 309 GLN A O 1
ATOM 2506 N N . MET A 1 310 ? -38.700 3.916 32.232 1.00 88.69 310 MET A N 1
ATOM 2507 C CA . MET A 1 310 ? -38.060 2.830 31.484 1.00 88.69 310 MET A CA 1
ATOM 2508 C C . MET A 1 310 ? -37.078 2.007 32.331 1.00 88.69 310 MET A C 1
ATOM 2510 O O . MET A 1 310 ? -36.496 1.059 31.805 1.00 88.69 310 MET A O 1
ATOM 2514 N N . GLY A 1 311 ? -36.894 2.350 33.610 1.00 90.00 311 GLY A N 1
ATOM 2515 C CA . GLY A 1 311 ? -36.084 1.596 34.562 1.00 90.00 311 GLY A CA 1
ATOM 2516 C C . GLY A 1 311 ? -34.614 2.001 34.610 1.00 90.00 311 GLY A C 1
ATOM 2517 O O . GLY A 1 311 ? -33.780 1.166 34.956 1.00 90.00 311 GLY A O 1
ATOM 2518 N N . MET A 1 312 ? -34.263 3.245 34.255 1.00 90.50 312 MET A N 1
ATOM 2519 C CA . MET A 1 312 ? -32.887 3.715 34.436 1.00 90.50 312 MET A CA 1
ATOM 2520 C C . MET A 1 312 ? -32.566 3.880 35.927 1.00 90.50 312 MET A C 1
ATOM 2522 O O . MET A 1 312 ? -33.243 4.645 36.612 1.00 90.50 312 MET A O 1
ATOM 2526 N N . LYS A 1 313 ? -31.527 3.197 36.423 1.00 88.44 313 LYS A N 1
ATOM 2527 C CA . LYS A 1 313 ? -31.099 3.244 37.836 1.00 88.44 313 LYS A CA 1
ATOM 2528 C C . LYS A 1 313 ? -29.683 3.795 37.990 1.00 88.44 313 LYS A C 1
ATOM 2530 O O . LYS A 1 313 ? -28.872 3.683 37.076 1.00 88.44 313 LYS A O 1
ATOM 2535 N N . ALA A 1 314 ? -29.386 4.423 39.128 1.00 78.69 314 ALA A N 1
ATOM 2536 C CA . ALA A 1 314 ? -28.075 5.024 39.395 1.00 78.69 314 ALA A CA 1
ATOM 2537 C C . ALA A 1 314 ? -26.965 3.975 39.602 1.00 78.69 314 ALA A C 1
ATOM 2539 O O . ALA A 1 314 ? -25.796 4.251 39.325 1.00 78.69 314 ALA A O 1
ATOM 2540 N N . ASP A 1 315 ? -27.326 2.768 40.033 1.00 71.44 315 ASP A N 1
ATOM 2541 C CA . ASP A 1 315 ? -26.429 1.643 40.235 1.00 71.44 315 ASP A CA 1
ATOM 2542 C C . ASP A 1 315 ? -26.291 0.812 38.946 1.00 71.44 315 ASP A C 1
ATOM 2544 O O . ASP A 1 315 ? -27.236 0.218 38.437 1.00 71.44 315 ASP A O 1
ATOM 2548 N N . ASN A 1 316 ? -25.078 0.737 38.390 1.00 52.62 316 ASN A N 1
ATOM 2549 C CA . ASN A 1 316 ? -24.770 -0.098 37.216 1.00 52.62 316 ASN A CA 1
ATOM 2550 C C . ASN A 1 316 ? -24.657 -1.600 37.571 1.00 52.62 316 ASN A C 1
ATOM 2552 O O . ASN A 1 316 ? -23.853 -2.324 36.975 1.00 52.62 316 ASN A O 1
ATOM 2556 N N . SER A 1 317 ? -25.435 -2.089 38.539 1.00 41.22 317 SER A N 1
ATOM 2557 C CA . SER A 1 317 ? -25.460 -3.503 38.904 1.00 41.22 317 SER A CA 1
ATOM 2558 C C . SER A 1 317 ? -26.252 -4.278 37.837 1.00 41.22 317 SER A C 1
ATOM 2560 O O . SER A 1 317 ? -27.474 -4.373 37.820 1.00 41.22 317 SER A O 1
ATOM 2562 N N . SER A 1 318 ? -25.533 -4.794 36.844 1.00 40.25 318 SER A N 1
ATOM 2563 C CA . SER A 1 318 ? -26.080 -5.652 35.791 1.00 40.25 318 SER A CA 1
ATOM 2564 C C . SER A 1 318 ? -26.428 -7.036 36.349 1.00 40.25 318 SER A C 1
ATOM 2566 O O . SER A 1 318 ? -25.737 -8.013 36.084 1.00 40.25 318 SER A O 1
ATOM 2568 N N . LYS A 1 319 ? -27.505 -7.135 37.134 1.00 34.56 319 LYS A N 1
ATOM 2569 C CA . LYS A 1 319 ? -28.176 -8.405 37.437 1.00 34.56 319 LYS A CA 1
ATOM 2570 C C . LYS A 1 319 ? -29.686 -8.195 37.386 1.00 34.56 319 LYS A C 1
ATOM 2572 O O . LYS A 1 319 ? -30.261 -7.454 38.172 1.00 34.56 319 LYS A O 1
ATOM 2577 N N . SER A 1 320 ? -30.308 -8.813 36.391 1.00 38.47 320 SER A N 1
ATOM 2578 C CA . SER A 1 320 ? -31.750 -8.829 36.188 1.00 38.47 320 SER A CA 1
ATOM 2579 C C . SER A 1 320 ? -32.419 -9.795 37.164 1.00 38.47 320 SER A C 1
ATOM 2581 O O . SER A 1 320 ? -32.263 -11.006 37.024 1.00 38.47 320 SER A O 1
ATOM 2583 N N . THR A 1 321 ? -33.231 -9.268 38.071 1.00 33.25 321 THR A N 1
ATOM 2584 C CA . THR A 1 321 ? -34.395 -9.970 38.625 1.00 33.25 321 THR A CA 1
ATOM 2585 C C . THR A 1 321 ? -35.607 -9.041 38.531 1.00 33.25 321 THR A C 1
ATOM 2587 O O . THR A 1 321 ? -35.463 -7.832 38.739 1.00 33.25 321 THR A O 1
ATOM 2590 N N . PRO A 1 322 ? -36.791 -9.557 38.160 1.00 35.19 322 PRO A N 1
ATOM 2591 C CA . PRO A 1 322 ? -37.997 -8.749 38.101 1.00 35.19 322 PRO A CA 1
ATOM 2592 C C . PRO A 1 322 ? -38.485 -8.503 39.532 1.00 35.19 322 PRO A C 1
ATOM 2594 O O . PRO A 1 322 ? -38.770 -9.445 40.264 1.00 35.19 322 PRO A O 1
ATOM 2597 N N . ILE A 1 323 ? -38.555 -7.235 39.936 1.00 36.59 323 ILE A N 1
ATOM 2598 C CA . ILE A 1 323 ? -39.286 -6.820 41.135 1.00 36.59 323 ILE A CA 1
ATOM 2599 C C . ILE A 1 323 ? -40.544 -6.116 40.639 1.00 36.59 323 ILE A C 1
ATOM 2601 O O . ILE A 1 323 ? -40.456 -5.137 39.894 1.00 36.59 323 ILE A O 1
ATOM 2605 N N . ASP A 1 324 ? -41.689 -6.671 41.016 1.00 32.22 324 ASP A N 1
ATOM 2606 C CA . ASP A 1 324 ? -43.015 -6.098 40.819 1.00 32.22 324 ASP A CA 1
ATOM 2607 C C . ASP A 1 324 ? -43.160 -4.814 41.659 1.00 32.22 324 ASP A C 1
ATOM 2609 O O . ASP A 1 324 ? -42.808 -4.786 42.839 1.00 32.22 324 ASP A O 1
ATOM 2613 N N . TYR A 1 325 ? -43.635 -3.732 41.038 1.00 37.88 325 TYR A N 1
ATOM 2614 C CA . TYR A 1 325 ? -43.783 -2.404 41.650 1.00 37.88 325 TYR A CA 1
ATOM 2615 C C . TYR A 1 325 ? -45.253 -1.985 41.811 1.00 37.88 325 TYR A C 1
ATOM 2617 O O . TYR A 1 325 ? -45.551 -0.792 41.876 1.00 37.88 325 TYR A O 1
ATOM 2625 N N . SER A 1 326 ? -46.184 -2.933 41.937 1.00 32.34 326 SER A N 1
ATOM 2626 C CA . SER A 1 326 ? -47.608 -2.630 42.143 1.00 32.34 326 SER A CA 1
ATOM 2627 C C . SER A 1 326 ? -47.965 -1.919 43.474 1.00 32.34 326 SER A C 1
ATOM 2629 O O . SER A 1 326 ? -49.148 -1.705 43.731 1.00 32.34 326 SER A O 1
ATOM 2631 N N . THR A 1 327 ? -47.017 -1.505 44.329 1.00 35.09 327 THR A N 1
ATOM 2632 C CA . THR A 1 327 ? -47.361 -1.086 45.713 1.00 35.09 327 THR A CA 1
ATOM 2633 C C . THR A 1 327 ? -46.752 0.227 46.227 1.00 35.09 327 THR A C 1
ATOM 2635 O O . THR A 1 327 ? -46.728 0.443 47.435 1.00 35.09 327 THR A O 1
ATOM 2638 N N . ARG A 1 328 ? -46.273 1.154 45.382 1.00 34.00 328 ARG A N 1
ATOM 2639 C CA . ARG A 1 328 ? -45.732 2.452 45.875 1.00 34.00 328 ARG A CA 1
ATOM 2640 C C . ARG A 1 328 ? -46.146 3.693 45.078 1.00 34.00 328 ARG A C 1
ATOM 2642 O O . ARG A 1 328 ? -45.304 4.504 44.711 1.00 34.00 328 ARG A O 1
ATOM 2649 N N . LEU A 1 329 ? -47.445 3.870 44.842 1.00 36.41 329 LEU A N 1
ATOM 2650 C CA . LEU A 1 329 ? -47.988 5.102 44.241 1.00 36.41 329 LEU A CA 1
ATOM 2651 C C . LEU A 1 329 ? -49.084 5.788 45.077 1.00 36.41 329 LEU A C 1
ATOM 2653 O O . LEU A 1 329 ? -49.857 6.563 44.531 1.00 36.41 329 LEU A O 1
ATOM 2657 N N . LEU A 1 330 ? -49.148 5.553 46.395 1.00 33.09 330 LEU A N 1
ATOM 2658 C CA . LEU A 1 330 ? -50.166 6.181 47.258 1.00 33.09 330 LEU A CA 1
ATOM 2659 C C . LEU A 1 330 ? -49.646 7.031 48.422 1.00 33.09 330 LEU A C 1
ATOM 2661 O O . LEU A 1 330 ? -50.422 7.388 49.298 1.00 33.09 330 LEU A O 1
ATOM 2665 N N . THR A 1 331 ? -48.383 7.447 48.416 1.00 37.22 331 THR A N 1
ATOM 2666 C CA . THR A 1 331 ? -47.925 8.492 49.344 1.00 37.22 331 THR A CA 1
ATOM 2667 C C . THR A 1 331 ? -46.793 9.299 48.728 1.00 37.22 331 THR A C 1
ATOM 2669 O O . THR A 1 331 ? -45.626 8.919 48.837 1.00 37.22 331 THR A O 1
ATOM 2672 N N . LEU A 1 332 ? -47.174 10.375 48.032 1.00 33.06 332 LEU A N 1
ATOM 2673 C CA . LEU A 1 332 ? -46.634 11.744 48.106 1.00 33.06 332 LEU A CA 1
ATOM 2674 C C . LEU A 1 332 ? -47.204 12.594 46.967 1.00 33.06 332 LEU A C 1
ATOM 2676 O O . LEU A 1 332 ? -47.055 12.180 45.794 1.00 33.06 332 LEU A O 1
#

pLDDT: mean 76.67, std 16.55, range [30.66, 92.56]

Secondary structure (DSSP, 8-state):
-PPPP-S--HHHHHHHHHHHHHHHHHHHHHHHIIIII-GGGTTHHHHHHHHHHHHHHHHHHHHHH-----SHHHHHHHHHHHHHHHHHHHHHHTS----THHHHHHHHHHHHHHHHHHHHHHHHBPPHHHHHHHHHHH-GGGHHHHHT-SS---B-HHHHHHHHHHHHHHHHHHHHHHHHHHHHHHHHHHHHHHHS-HHHHHHHHHHHHHHHHHHHH-TTSS---S-------GGG----S---B-TTTSSBP-EEETTEEE-HHHHHHHHHHHHHT-----TTTTS----SS-TTSS-HHHHHHHHHHTT--SS----------TT--S--

Radius of gyration: 31.24 Å; chains: 1; bounding box: 78×41×90 Å

Sequence (332 aa):
MYLIDFTEPEWLIFYYHLIGGVSVIMNTLGIYLLLYQCNAIGSFRYWLLAYQLMCFATDLQFTLLMQPVPLYPIIAVLANTFLLKHQSVSSISNSFVIPKFVNGFFFLLFGIVLIAFEIVLYSACFDEKDKWINIELNYPEYIRSFQQLQEFEVMDGEKIIFIAKFLIGFGFFGSTILLLVVIDIFQKLKVLKLKISPKNYRKHSEAMRCLLVQTIADPILPGSMTGAPANIPKCFSQFDPKTIICKICGYPGHGVHFGVITCRACAAFFRRFVVMNLQYSCVKSEVRCSLDRIRRSSCRHCRLQKCLQMGMKADNSSKSTPIDYSTRLLTL

Foldseek 3Di:
DDDDDPDDPPVVLVVLLVVLVVQLVVLVVQLCCLVPQLVLLPPLSVLVNQLSVVSNVVSCCCNPVVDPDQCLVNLLSLLLSLLVLLQVLCVLLVHDRDDPVVNVVSSVVSVVVSVVLVVLQVVQWDDPVVVVVVCCVPPVVCSVVVVVDPDDTDGHPVSVVVSVVVCVVVVVVSVVVSVVSLVSSVVSLVSCCVVDDPSVSCSSVLSSVVSVCVVVVDPPDPDDPDDDPPCPRCSNVPPPPPQQAAQLARDRFDQDAQNGGHHPLLNVLQQCCVVVVDDFDFPVNPDQFHRHDDPPPGRSNSSNVSCVVRPRHPDPPPDDDDDDDPPPDPDD